Protein AF-A0AAW1L5G3-F1 (afdb_monomer)

Organism: Popillia japonica (NCBI:txid7064)

Foldseek 3Di:
DDDDDDDDPPPCDPPDPDPPDDDDDDLVPDDPVVVCVVCVVVVVPDDPVVVLVVVLVVCVVVVNNVVSVVSVCVVVDDPVVVVVVVVCVVCVVVPADAADDLVRLLVVCVVVVPDPVNLVVVQVVCVVVVHRRYDDVVSNVVVVVLLDFDDWDDDPVDIDDDPVSVVVSVVVVVCVVVVVVDPDDDDPDPDDDDDDD

Sequence (197 aa):
MLPELSVKSSTITPKVRQNKGRPKKSFEGSSQRTKRRIIKPMLTNTSPELLCSVTQNSLTKSGKRTAAQVVGLALTTSARIFKRMKQIHDNPSCCTAKPYSSEEATALSIDTDLGKEDYIYLQKGAKSRGVNIYPPYNVIAKIKKQCYPSKIKITETEVQIPVQDILNHTIERLAYVLCNKMYFSYITTTQVTYLSK

Mean predicted aligned error: 14.08 Å

Secondary structure (DSSP, 8-state):
-------------------SSSPPPPSTTS-HHHHHHHHHHHHHHS-HHHHHHHHHHHHHHTT-HHHHHHHHHHHHS-HHHHHHHHHHHH-GGGSSPPPPPHHHHHHHHHHTT--HHHHHHHHHHHHHTT---SPPHHHHHHHHHHTS-S--EE-SS-EE--HHHHHHHHHHHHHHHHHHHS-------S-------

pLDDT: mean 83.39, std 17.18, range [33.09, 97.06]

Structure (mmCIF, N/CA/C/O backbone):
data_AF-A0AAW1L5G3-F1
#
_entry.id   AF-A0AAW1L5G3-F1
#
loop_
_atom_site.group_PDB
_atom_site.id
_atom_site.type_symbol
_atom_site.label_atom_id
_atom_site.label_alt_id
_atom_site.label_comp_id
_atom_site.label_asym_id
_atom_site.label_entity_id
_atom_site.label_seq_id
_atom_site.pdbx_PDB_ins_code
_atom_site.Cartn_x
_atom_site.Cartn_y
_atom_site.Cartn_z
_atom_site.occupancy
_atom_site.B_iso_or_equiv
_atom_site.auth_seq_id
_atom_site.auth_comp_id
_atom_site.auth_asym_id
_atom_site.auth_atom_id
_atom_site.pdbx_PDB_model_num
ATOM 1 N N . MET A 1 1 ? 1.189 -20.776 -93.135 1.00 47.81 1 MET A N 1
ATOM 2 C CA . MET A 1 1 ? 1.699 -21.904 -92.328 1.00 47.81 1 MET A CA 1
ATOM 3 C C . MET A 1 1 ? 3.208 -21.766 -92.212 1.00 47.81 1 MET A C 1
ATOM 5 O O . MET A 1 1 ? 3.909 -22.057 -93.168 1.00 47.81 1 MET A O 1
ATOM 9 N N . LEU A 1 2 ? 3.681 -21.260 -91.074 1.00 38.66 2 LEU A N 1
ATOM 10 C CA . LEU A 1 2 ? 5.079 -21.290 -90.633 1.00 38.66 2 LEU A CA 1
ATOM 11 C C . LEU A 1 2 ? 5.053 -21.623 -89.126 1.00 38.66 2 LEU A C 1
ATOM 13 O O . LEU A 1 2 ? 4.121 -21.169 -88.459 1.00 38.66 2 LEU A O 1
ATOM 17 N N . PRO A 1 3 ? 5.970 -22.453 -88.600 1.00 42.88 3 PRO A N 1
ATOM 18 C CA . PRO A 1 3 ? 5.790 -23.104 -87.305 1.00 42.88 3 PRO A CA 1
ATOM 19 C C . PRO A 1 3 ? 6.262 -22.247 -86.123 1.00 42.88 3 PRO A C 1
ATOM 21 O O . PRO A 1 3 ? 7.263 -21.536 -86.208 1.00 42.88 3 PRO A O 1
ATOM 24 N N . GLU A 1 4 ? 5.542 -22.360 -85.004 1.00 36.19 4 GLU A N 1
ATOM 25 C CA . GLU A 1 4 ? 5.866 -21.745 -83.715 1.00 36.19 4 GLU A CA 1
ATOM 26 C C . GLU A 1 4 ? 7.169 -22.314 -83.126 1.00 36.19 4 GLU A C 1
ATOM 28 O O . GLU A 1 4 ? 7.283 -23.505 -82.828 1.00 36.19 4 GLU A O 1
ATOM 33 N N . LEU A 1 5 ? 8.156 -21.442 -82.905 1.00 38.31 5 LEU A N 1
ATOM 34 C CA . LEU A 1 5 ? 9.341 -21.739 -82.104 1.00 38.31 5 LEU A CA 1
ATOM 35 C C . LEU A 1 5 ? 9.002 -21.566 -80.616 1.00 38.31 5 LEU A C 1
ATOM 37 O O . LEU A 1 5 ? 8.921 -20.454 -80.098 1.00 38.31 5 LEU A O 1
ATOM 41 N N . SER A 1 6 ? 8.827 -22.690 -79.921 1.00 38.53 6 SER A N 1
ATOM 42 C CA . SER A 1 6 ? 8.704 -22.758 -78.462 1.00 38.53 6 SER A CA 1
ATOM 43 C C . SER A 1 6 ? 10.028 -22.364 -77.791 1.00 38.53 6 SER A C 1
ATOM 45 O O . SER A 1 6 ? 10.961 -23.164 -77.685 1.00 38.53 6 SER A O 1
ATOM 47 N N . VAL A 1 7 ? 10.119 -21.120 -77.317 1.00 39.41 7 VAL A N 1
ATOM 48 C CA . VAL A 1 7 ? 11.222 -20.650 -76.469 1.00 39.41 7 VAL A CA 1
ATOM 49 C C . VAL A 1 7 ? 10.971 -21.124 -75.037 1.00 39.41 7 VAL A C 1
ATOM 51 O O . VAL A 1 7 ? 10.229 -20.511 -74.273 1.00 39.41 7 VAL A O 1
ATOM 54 N N . LYS A 1 8 ? 11.602 -22.237 -74.649 1.00 35.94 8 LYS A N 1
ATOM 55 C CA . LYS A 1 8 ? 11.689 -22.657 -73.244 1.00 35.94 8 LYS A CA 1
ATOM 56 C C . LYS A 1 8 ? 12.674 -21.737 -72.518 1.00 35.94 8 LYS A C 1
ATOM 58 O O . LYS A 1 8 ? 13.884 -21.913 -72.627 1.00 35.94 8 LYS A O 1
ATOM 63 N N . SER A 1 9 ? 12.169 -20.768 -71.757 1.00 34.75 9 SER A N 1
ATOM 64 C CA . SER A 1 9 ? 12.981 -19.976 -70.830 1.00 34.75 9 SER A CA 1
ATOM 65 C C . SER A 1 9 ? 13.427 -20.858 -69.660 1.00 34.75 9 SER A C 1
ATOM 67 O O . SER A 1 9 ? 12.699 -21.049 -68.685 1.00 34.75 9 SER A O 1
ATOM 69 N N . SER A 1 10 ? 14.626 -21.429 -69.752 1.00 33.09 10 SER A N 1
ATOM 70 C CA . SER A 1 10 ? 15.272 -22.100 -68.629 1.00 33.09 10 SER A CA 1
ATOM 71 C C . SER A 1 10 ? 15.637 -21.063 -67.565 1.00 33.09 10 SER A C 1
ATOM 73 O O . SER A 1 10 ? 16.607 -20.320 -67.714 1.00 33.09 10 SER A O 1
ATOM 75 N N . THR A 1 11 ? 14.870 -21.007 -66.480 1.00 33.16 11 THR A N 1
ATOM 76 C CA . THR A 1 11 ? 15.255 -20.294 -65.262 1.00 33.16 11 THR A CA 1
ATOM 77 C C . THR A 1 11 ? 16.491 -20.981 -64.681 1.00 33.16 11 THR A C 1
ATOM 79 O O . THR A 1 11 ? 16.403 -22.040 -64.061 1.00 33.16 11 THR A O 1
ATOM 82 N N . ILE A 1 12 ? 17.670 -20.401 -64.908 1.00 38.00 12 ILE A N 1
ATOM 83 C CA . ILE A 1 12 ? 18.917 -20.849 -64.287 1.00 38.00 12 ILE A CA 1
ATOM 84 C C . ILE A 1 12 ? 18.865 -20.421 -62.818 1.00 38.00 12 ILE A C 1
ATOM 86 O O . ILE A 1 12 ? 19.330 -19.349 -62.440 1.00 38.00 12 ILE A O 1
ATOM 90 N N . THR A 1 13 ? 18.278 -21.255 -61.963 1.00 42.78 13 THR A N 1
ATOM 91 C CA . THR A 1 13 ? 18.522 -21.165 -60.521 1.00 42.78 13 THR A CA 1
ATOM 92 C C . THR A 1 13 ? 19.990 -21.527 -60.278 1.00 42.78 13 THR A C 1
ATOM 94 O O . THR A 1 13 ? 20.410 -22.610 -60.709 1.00 42.78 13 THR A O 1
ATOM 97 N N . PRO A 1 14 ? 20.798 -20.687 -59.608 1.00 40.12 14 PRO A N 1
ATOM 98 C CA . PRO A 1 14 ? 22.180 -21.038 -59.334 1.00 40.12 14 PRO A CA 1
ATOM 99 C C . PRO A 1 14 ? 22.190 -22.257 -58.407 1.00 40.12 14 PRO A C 1
ATOM 101 O O . PRO A 1 14 ? 21.714 -22.200 -57.273 1.00 40.12 14 PRO A O 1
ATOM 104 N N . LYS A 1 15 ? 22.714 -23.385 -58.906 1.00 42.31 15 LYS A N 1
ATOM 105 C CA . LYS A 1 15 ? 22.949 -24.603 -58.121 1.00 42.31 15 LYS A CA 1
ATOM 106 C C . LYS A 1 15 ? 23.792 -24.241 -56.897 1.00 42.31 15 LYS A C 1
ATOM 108 O O . LYS A 1 15 ? 24.989 -23.978 -57.016 1.00 42.31 15 LYS A O 1
ATOM 113 N N . VAL A 1 16 ? 23.170 -24.247 -55.719 1.00 53.84 16 VAL A N 1
ATOM 114 C CA . VAL A 1 16 ? 23.859 -24.109 -54.433 1.00 53.84 16 VAL A CA 1
ATOM 115 C C . VAL A 1 16 ? 24.835 -25.277 -54.319 1.00 53.84 16 VAL A C 1
ATOM 117 O O . VAL A 1 16 ? 24.430 -26.426 -54.148 1.00 53.84 16 VAL A O 1
ATOM 120 N N . ARG A 1 17 ? 26.134 -24.996 -54.462 1.00 55.75 17 ARG A N 1
ATOM 121 C CA . ARG A 1 17 ? 27.192 -25.984 -54.230 1.00 55.75 17 ARG A CA 1
ATOM 122 C C . ARG A 1 17 ? 27.040 -26.483 -52.794 1.00 55.75 17 ARG A C 1
ATOM 124 O O . ARG A 1 17 ? 27.210 -25.711 -51.851 1.00 55.75 17 ARG A O 1
ATOM 131 N N . GLN A 1 18 ? 26.686 -27.755 -52.618 1.00 64.38 18 GLN A N 1
ATOM 132 C CA . GLN A 1 18 ? 26.655 -28.351 -51.289 1.00 64.38 18 GLN A CA 1
ATOM 133 C C . GLN A 1 18 ? 28.090 -28.405 -50.762 1.00 64.38 18 GLN A C 1
ATOM 135 O O . GLN A 1 18 ? 28.934 -29.143 -51.268 1.00 64.38 18 GLN A O 1
ATOM 140 N N . ASN A 1 19 ? 28.384 -27.554 -49.780 1.00 61.41 19 ASN A N 1
ATOM 141 C CA . ASN A 1 19 ? 29.679 -27.537 -49.114 1.00 61.41 19 ASN A CA 1
ATOM 142 C C . ASN A 1 19 ? 29.903 -28.903 -48.456 1.00 61.41 19 ASN A C 1
ATOM 144 O O . ASN A 1 19 ? 29.138 -29.291 -47.574 1.00 61.41 19 ASN A O 1
ATOM 148 N N . LYS A 1 20 ? 30.950 -29.622 -48.871 1.00 69.50 20 LYS A N 1
ATOM 149 C CA . LYS A 1 20 ? 31.361 -30.881 -48.239 1.00 69.50 20 LYS A CA 1
ATOM 150 C C . LYS A 1 20 ? 31.765 -30.587 -46.785 1.00 69.50 20 LYS A C 1
ATOM 152 O O . LYS A 1 20 ? 32.696 -29.820 -46.554 1.00 69.50 20 LYS A O 1
ATOM 157 N N . GLY A 1 21 ? 31.036 -31.137 -45.809 1.00 74.50 21 GLY A N 1
ATOM 158 C CA . GLY A 1 21 ? 31.303 -30.948 -44.377 1.00 74.50 21 GLY A CA 1
ATOM 159 C C . GLY A 1 21 ? 30.074 -31.128 -43.477 1.00 74.50 21 GLY A C 1
ATOM 160 O O . GLY A 1 21 ? 28.977 -31.427 -43.943 1.00 74.50 21 GLY A O 1
ATOM 161 N N . ARG A 1 22 ? 30.260 -30.936 -42.162 1.00 80.56 22 ARG A N 1
ATOM 162 C CA . ARG A 1 22 ? 29.187 -31.036 -41.154 1.00 80.56 22 ARG A CA 1
ATOM 163 C C . ARG A 1 22 ? 28.035 -30.066 -41.483 1.00 80.56 22 ARG A C 1
ATOM 165 O O . ARG A 1 22 ? 28.315 -28.884 -41.711 1.00 80.56 22 ARG A O 1
ATOM 172 N N . PRO A 1 23 ? 26.761 -30.504 -41.432 1.00 82.12 23 PRO A N 1
ATOM 173 C CA . PRO A 1 23 ? 25.620 -29.639 -41.719 1.00 82.12 23 PRO A CA 1
ATOM 174 C C . PRO A 1 23 ? 25.607 -28.419 -40.792 1.00 82.12 23 PRO A C 1
ATOM 176 O O . PRO A 1 23 ? 25.794 -28.529 -39.574 1.00 82.12 23 PRO A O 1
ATOM 179 N N . LYS A 1 24 ? 25.405 -27.234 -41.378 1.00 79.69 24 LYS A N 1
ATOM 180 C CA . LYS A 1 24 ? 25.333 -25.972 -40.634 1.00 79.69 24 LYS A CA 1
ATOM 181 C C . LYS A 1 24 ? 23.948 -25.843 -40.005 1.00 79.69 24 LYS A C 1
ATOM 183 O O . LYS A 1 24 ? 22.941 -25.902 -40.700 1.00 79.69 24 LYS A O 1
ATOM 188 N N . LYS A 1 25 ? 23.906 -25.646 -38.688 1.00 86.81 25 LYS A N 1
ATOM 189 C CA . LYS A 1 25 ? 22.673 -25.300 -37.971 1.00 86.81 25 LYS A CA 1
ATOM 190 C C . LYS A 1 25 ? 22.284 -23.847 -38.265 1.00 86.81 25 LYS A C 1
ATOM 192 O O . LYS A 1 25 ? 23.158 -23.023 -38.545 1.00 86.81 25 LYS A O 1
ATOM 197 N N . SER A 1 26 ? 20.992 -23.530 -38.167 1.00 90.38 26 SER A N 1
ATOM 198 C CA . SER A 1 26 ? 20.516 -22.142 -38.189 1.00 90.38 26 SER A CA 1
ATOM 199 C C . SER A 1 26 ? 21.115 -21.348 -37.022 1.00 90.38 26 SER A C 1
ATOM 201 O O . SER A 1 26 ? 21.581 -21.927 -36.032 1.00 90.38 26 SER A O 1
ATOM 203 N N . PHE A 1 27 ? 21.122 -20.015 -37.131 1.00 90.50 27 PHE A N 1
ATOM 204 C CA . PHE A 1 27 ? 21.623 -19.161 -36.054 1.00 90.50 27 PHE A CA 1
ATOM 205 C C . PHE A 1 27 ? 20.876 -19.448 -34.748 1.00 90.50 27 PHE A C 1
ATOM 207 O O . PHE A 1 27 ? 21.526 -19.701 -33.738 1.00 90.50 27 PHE A O 1
ATOM 214 N N . GLU A 1 28 ? 19.542 -19.529 -34.791 1.00 91.00 28 GLU A N 1
ATOM 215 C CA . GLU A 1 28 ? 18.706 -19.785 -33.614 1.00 91.00 28 GLU A CA 1
ATOM 216 C C . GLU A 1 28 ? 18.999 -21.144 -32.960 1.00 91.00 28 GLU A C 1
ATOM 218 O O . GLU A 1 28 ? 19.201 -21.212 -31.749 1.00 91.00 28 GLU A O 1
ATOM 223 N N . GLY A 1 29 ? 19.146 -22.204 -33.765 1.00 88.56 29 GLY A N 1
ATOM 224 C CA . GLY A 1 29 ? 19.410 -23.571 -33.296 1.00 88.56 29 GLY A CA 1
ATOM 225 C C . GLY A 1 29 ? 20.873 -23.883 -32.943 1.00 88.56 29 GLY A C 1
ATOM 226 O O . GLY A 1 29 ? 21.217 -25.041 -32.688 1.00 88.56 29 GLY A O 1
ATOM 227 N N . SER A 1 30 ? 21.765 -22.890 -32.973 1.00 92.75 30 SER A N 1
ATOM 228 C CA . SER A 1 30 ? 23.187 -23.047 -32.636 1.00 92.75 30 SER A CA 1
ATOM 229 C C . SER A 1 30 ? 23.471 -22.802 -31.147 1.00 92.75 30 SER A C 1
ATOM 231 O O . SER A 1 30 ? 22.779 -22.032 -30.487 1.00 92.75 30 SER A O 1
ATOM 233 N N . SER A 1 31 ? 24.542 -23.409 -30.614 1.00 93.00 31 SER A N 1
ATOM 234 C CA . SER A 1 31 ? 24.980 -23.164 -29.229 1.00 93.00 31 SER A CA 1
ATOM 235 C C . SER A 1 31 ? 25.515 -21.737 -29.043 1.00 93.00 31 SER A C 1
ATOM 237 O O . SER A 1 31 ? 26.000 -21.114 -29.993 1.00 93.00 31 SER A O 1
ATOM 239 N N . GLN A 1 32 ? 25.505 -21.222 -27.807 1.00 94.19 32 GLN A N 1
ATOM 240 C CA . GLN A 1 32 ? 25.918 -19.842 -27.515 1.00 94.19 32 GLN A CA 1
ATOM 241 C C . GLN A 1 32 ? 27.373 -19.546 -27.915 1.00 94.19 32 GLN A C 1
ATOM 243 O O . GLN A 1 32 ? 27.674 -18.461 -28.415 1.00 94.19 32 GLN A O 1
ATOM 248 N N . ARG A 1 33 ? 28.280 -20.525 -27.772 1.00 94.38 33 ARG A N 1
ATOM 249 C CA . ARG A 1 33 ? 29.674 -20.415 -28.242 1.00 94.38 33 ARG A CA 1
ATOM 250 C C . ARG A 1 33 ? 29.733 -20.200 -29.756 1.00 94.38 33 ARG A C 1
ATOM 252 O O . ARG A 1 33 ? 30.487 -19.351 -30.229 1.00 94.38 33 ARG A O 1
ATOM 259 N N . THR A 1 34 ? 28.924 -20.937 -30.515 1.00 93.75 34 THR A N 1
ATOM 260 C CA . THR A 1 34 ? 28.844 -20.798 -31.973 1.00 93.75 34 THR A CA 1
ATOM 261 C C . THR A 1 34 ? 28.181 -19.479 -32.376 1.00 93.75 34 THR A C 1
ATOM 263 O O . THR A 1 34 ? 28.731 -18.804 -33.243 1.00 93.75 34 THR A O 1
ATOM 266 N N . LYS A 1 35 ? 27.089 -19.057 -31.713 1.00 94.56 35 LYS A N 1
ATOM 267 C CA . LYS A 1 35 ? 26.443 -17.743 -31.927 1.00 94.56 35 LYS A CA 1
ATOM 268 C C . LYS A 1 35 ? 27.446 -16.592 -31.740 1.00 94.56 35 LYS A C 1
ATOM 270 O O . LYS A 1 35 ? 27.601 -15.763 -32.634 1.00 94.56 35 LYS A O 1
ATOM 275 N N . ARG A 1 36 ? 28.222 -16.600 -30.645 1.00 93.44 36 ARG A N 1
ATOM 276 C CA . ARG A 1 36 ? 29.296 -15.614 -30.391 1.00 93.44 36 ARG A CA 1
ATOM 277 C C . ARG A 1 36 ? 30.374 -15.624 -31.479 1.00 93.44 36 ARG A C 1
ATOM 279 O O . ARG A 1 36 ? 30.794 -14.560 -31.918 1.00 93.44 36 ARG A O 1
ATOM 286 N N . ARG A 1 37 ? 30.797 -16.806 -31.951 1.00 93.06 37 ARG A N 1
ATOM 287 C CA . ARG A 1 37 ? 31.781 -16.930 -33.046 1.00 93.06 37 ARG A CA 1
ATOM 288 C C . ARG A 1 37 ? 31.267 -16.341 -34.363 1.00 93.06 37 ARG A C 1
ATOM 290 O O . ARG A 1 37 ? 32.048 -15.727 -35.075 1.00 93.06 37 ARG A O 1
ATOM 297 N N . ILE A 1 38 ? 29.982 -16.527 -34.672 1.00 91.88 38 ILE A N 1
ATOM 298 C CA . ILE A 1 38 ? 29.343 -15.981 -35.879 1.00 91.88 38 ILE A CA 1
ATOM 299 C C . ILE A 1 38 ? 29.244 -14.449 -35.808 1.00 91.88 38 ILE A C 1
ATOM 301 O O . ILE A 1 38 ? 29.495 -13.786 -36.806 1.00 91.88 38 ILE A O 1
ATOM 305 N N . ILE A 1 39 ? 28.910 -13.889 -34.638 1.00 93.38 39 ILE A N 1
ATOM 306 C CA . ILE A 1 39 ? 28.731 -12.437 -34.452 1.00 93.38 39 ILE A CA 1
ATOM 307 C C . ILE A 1 39 ? 30.069 -11.686 -34.342 1.00 93.38 39 ILE A C 1
ATOM 309 O O . ILE A 1 39 ? 30.149 -10.531 -34.750 1.00 93.38 39 ILE A O 1
ATOM 313 N N . LYS A 1 40 ? 31.131 -12.325 -33.826 1.00 93.69 40 LYS A N 1
ATOM 314 C CA . LYS A 1 40 ? 32.457 -11.712 -33.619 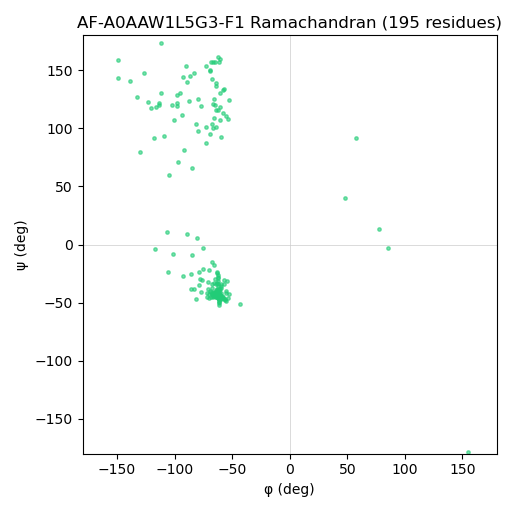1.00 93.69 40 LYS A CA 1
ATOM 315 C C . LYS A 1 40 ? 32.958 -10.843 -34.790 1.00 93.69 40 LYS A C 1
ATOM 317 O O . LYS A 1 40 ? 33.308 -9.703 -34.507 1.00 93.69 40 LYS A O 1
ATOM 322 N N . PRO A 1 41 ? 32.975 -11.305 -36.058 1.00 93.25 41 PRO A N 1
ATOM 323 C CA . PRO A 1 41 ? 33.439 -10.473 -37.173 1.00 93.25 41 PRO A CA 1
ATOM 324 C C . PRO A 1 41 ? 32.589 -9.215 -37.388 1.00 93.25 41 PRO A C 1
ATOM 326 O O . PRO A 1 41 ? 33.112 -8.187 -37.796 1.00 93.25 41 PRO A O 1
ATOM 329 N N . MET A 1 42 ? 31.287 -9.268 -37.094 1.00 90.19 42 MET A N 1
ATOM 330 C CA . MET A 1 42 ? 30.418 -8.095 -37.207 1.00 90.19 42 MET A CA 1
ATOM 331 C C . MET A 1 42 ? 30.792 -7.065 -36.139 1.00 90.19 42 MET A C 1
ATOM 333 O O . MET A 1 42 ? 30.989 -5.902 -36.463 1.00 90.19 42 MET A O 1
ATOM 337 N N . LEU A 1 43 ? 30.994 -7.497 -34.890 1.00 89.31 43 LEU A N 1
ATOM 338 C CA . LEU A 1 43 ? 31.370 -6.601 -33.789 1.00 89.31 43 LEU A CA 1
ATOM 339 C C . LEU A 1 43 ? 32.753 -5.963 -33.956 1.00 89.31 43 LEU A C 1
ATOM 341 O O . LEU A 1 43 ? 32.949 -4.847 -33.498 1.00 89.31 43 LEU A O 1
ATOM 345 N N . THR A 1 44 ? 33.715 -6.656 -34.573 1.00 91.31 44 THR A N 1
ATOM 346 C CA . THR A 1 44 ? 35.062 -6.099 -34.785 1.00 91.31 44 THR A CA 1
ATOM 347 C C . THR A 1 44 ? 35.109 -5.090 -35.923 1.00 91.31 44 THR A C 1
ATOM 349 O O . THR A 1 44 ? 35.925 -4.178 -35.886 1.00 91.31 44 THR A O 1
ATOM 352 N N . ASN A 1 45 ? 34.255 -5.260 -36.935 1.00 90.38 45 ASN A N 1
ATOM 353 C CA . ASN A 1 45 ? 34.347 -4.508 -38.186 1.00 90.38 45 ASN A CA 1
ATOM 354 C C . ASN A 1 45 ? 33.348 -3.347 -38.274 1.00 90.38 45 ASN A C 1
ATOM 356 O O . ASN A 1 45 ? 33.408 -2.573 -39.224 1.00 90.38 45 ASN A O 1
ATOM 360 N N . THR A 1 46 ? 32.405 -3.233 -37.335 1.00 94.19 46 THR A N 1
ATOM 361 C CA . THR A 1 46 ? 31.375 -2.185 -37.362 1.00 94.19 46 THR A CA 1
ATOM 362 C C . THR A 1 46 ? 31.313 -1.392 -36.065 1.00 94.19 46 THR A C 1
ATOM 364 O O . THR A 1 46 ? 31.547 -1.917 -34.980 1.00 94.19 46 THR A O 1
ATOM 367 N N . SER A 1 47 ? 30.974 -0.106 -36.201 1.00 91.75 47 SER A N 1
ATOM 368 C CA . SER A 1 47 ? 30.750 0.801 -35.073 1.00 91.75 47 SER A CA 1
ATOM 3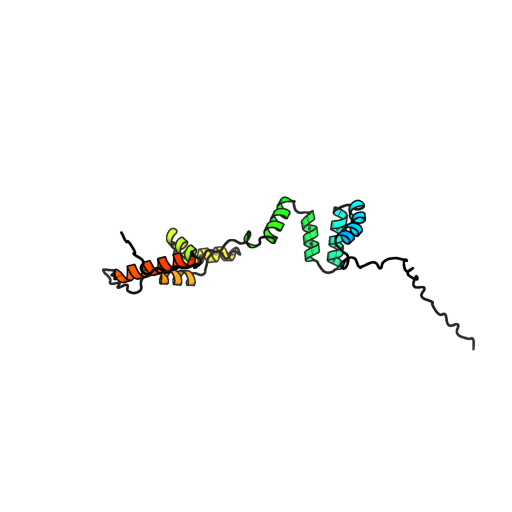69 C C . SER A 1 47 ? 29.494 0.402 -34.279 1.00 91.75 47 SER A C 1
ATOM 371 O O . SER A 1 47 ? 28.484 0.017 -34.885 1.00 91.75 47 SER A O 1
ATOM 373 N N . PRO A 1 48 ? 29.506 0.530 -32.937 1.00 87.50 48 PRO A N 1
ATOM 374 C CA . PRO A 1 48 ? 28.343 0.242 -32.099 1.00 87.50 48 PRO A CA 1
AT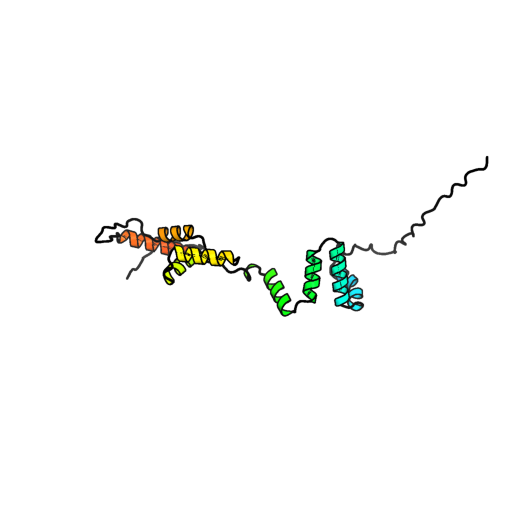OM 375 C C . PRO A 1 48 ? 27.120 1.106 -32.448 1.00 87.50 48 PRO A C 1
ATOM 377 O O . PRO A 1 48 ? 25.996 0.609 -32.399 1.00 87.50 48 PRO A O 1
ATOM 380 N N . GLU A 1 49 ? 27.312 2.360 -32.860 1.00 87.50 49 GLU A N 1
ATOM 381 C CA . GLU A 1 49 ? 26.217 3.274 -33.231 1.00 87.50 49 GLU A CA 1
ATOM 382 C C . GLU A 1 49 ? 25.486 2.810 -34.498 1.00 87.50 49 GLU A C 1
ATOM 384 O O . GLU A 1 49 ? 24.250 2.784 -34.561 1.00 87.50 49 GLU A O 1
ATOM 389 N N . LEU A 1 50 ? 26.257 2.360 -35.495 1.00 90.12 50 LEU A N 1
ATOM 390 C CA . LEU A 1 50 ? 25.727 1.788 -36.729 1.00 90.12 50 LEU A CA 1
ATOM 391 C C . LEU A 1 50 ? 24.936 0.511 -36.430 1.00 90.12 50 LEU A C 1
ATOM 393 O O . LEU A 1 50 ? 23.832 0.333 -36.943 1.00 90.12 50 LEU A O 1
ATOM 397 N N . LEU A 1 51 ? 25.462 -0.359 -35.562 1.00 91.31 51 LEU A N 1
ATOM 398 C CA . LEU A 1 51 ? 24.771 -1.581 -35.148 1.00 91.31 51 LEU A CA 1
ATOM 399 C C . LEU A 1 51 ? 23.439 -1.285 -34.450 1.00 91.31 51 LEU A C 1
ATOM 401 O O . LEU A 1 51 ? 22.446 -1.969 -34.719 1.00 91.31 51 LEU A O 1
ATOM 405 N N . CYS A 1 52 ? 23.383 -0.259 -33.602 1.00 89.25 52 CYS A N 1
ATOM 406 C CA . CYS A 1 52 ? 22.148 0.145 -32.931 1.00 89.25 52 CYS A CA 1
ATOM 407 C C . CYS A 1 52 ? 21.111 0.726 -33.915 1.00 89.25 52 CYS A C 1
ATOM 409 O O . CYS A 1 52 ? 19.927 0.399 -33.839 1.00 89.25 52 CYS A O 1
ATOM 411 N N . SER A 1 53 ? 21.556 1.486 -34.917 1.00 90.94 53 SER A N 1
ATOM 412 C CA . SER A 1 53 ? 20.686 2.009 -35.984 1.00 90.94 53 SER A CA 1
ATOM 413 C C . SER A 1 53 ? 20.142 0.895 -36.892 1.00 90.94 53 SER A C 1
ATOM 415 O O . SER A 1 53 ? 18.953 0.846 -37.220 1.00 90.94 53 SER A O 1
ATOM 417 N N . VAL A 1 54 ? 20.996 -0.064 -37.269 1.00 93.88 54 VAL A N 1
ATOM 418 C CA . VAL A 1 54 ? 20.602 -1.244 -38.058 1.00 93.88 54 VAL A CA 1
ATOM 419 C C . VAL A 1 54 ? 19.587 -2.090 -37.293 1.00 93.88 54 VAL A C 1
ATOM 421 O O . VAL A 1 54 ? 18.582 -2.519 -37.863 1.00 93.88 54 VAL A O 1
ATOM 424 N N . THR A 1 55 ? 19.818 -2.321 -36.000 1.00 94.25 55 THR A N 1
ATOM 425 C CA . THR A 1 55 ? 18.890 -3.088 -35.159 1.00 94.25 55 THR A CA 1
ATOM 426 C C . THR A 1 55 ? 17.554 -2.376 -34.981 1.00 94.25 55 THR A C 1
ATOM 428 O O . THR A 1 55 ? 16.522 -3.027 -35.131 1.00 94.25 55 THR A O 1
ATOM 431 N N . GLN A 1 56 ? 17.537 -1.057 -34.770 1.00 94.81 56 GLN A N 1
ATOM 432 C CA . GLN A 1 56 ? 16.303 -0.266 -34.720 1.00 94.81 56 GLN A CA 1
ATOM 433 C C . GLN A 1 56 ? 15.473 -0.411 -36.010 1.00 94.81 56 GLN A C 1
ATOM 435 O O . GLN A 1 56 ? 14.269 -0.688 -35.960 1.00 94.81 56 GLN A O 1
ATOM 440 N N . ASN A 1 57 ? 16.119 -0.305 -37.174 1.00 95.06 57 ASN A N 1
ATOM 441 C CA . ASN A 1 57 ? 15.464 -0.464 -38.474 1.00 95.06 57 ASN A CA 1
ATOM 442 C C . ASN A 1 57 ? 14.967 -1.898 -38.704 1.00 95.06 57 ASN A C 1
ATOM 444 O O . ASN A 1 57 ? 13.858 -2.104 -39.199 1.00 95.06 57 ASN A O 1
ATOM 448 N N . SER A 1 58 ? 15.759 -2.897 -38.309 1.00 96.62 58 SER A N 1
ATOM 449 C CA . SER A 1 58 ? 15.389 -4.313 -38.392 1.00 96.62 58 SER A CA 1
ATOM 450 C C . SER A 1 58 ? 14.162 -4.636 -37.527 1.00 96.62 58 SER A C 1
ATOM 452 O O . SER A 1 58 ? 13.198 -5.237 -38.005 1.00 96.62 58 SER A O 1
ATOM 454 N N . LEU A 1 59 ? 14.137 -4.157 -36.278 1.00 96.12 59 LEU A N 1
ATOM 455 C CA . LEU A 1 59 ? 13.007 -4.331 -35.363 1.00 96.12 59 LEU A CA 1
ATOM 456 C C . LEU A 1 59 ? 11.738 -3.654 -35.890 1.00 96.12 59 LEU A C 1
ATOM 458 O O . LEU A 1 59 ? 10.666 -4.261 -35.852 1.00 96.12 59 LEU A O 1
ATOM 462 N N . THR A 1 60 ? 11.866 -2.454 -36.457 1.00 95.31 60 THR A N 1
ATOM 463 C CA . THR A 1 60 ? 10.750 -1.736 -37.092 1.00 95.31 60 THR A CA 1
ATOM 464 C C . THR A 1 60 ? 10.177 -2.519 -38.275 1.00 95.31 60 THR A C 1
ATOM 466 O O . THR A 1 60 ? 8.964 -2.711 -38.340 1.00 95.31 60 THR A O 1
ATOM 469 N N . LYS A 1 61 ? 11.035 -3.052 -39.160 1.00 96.56 61 LYS A N 1
ATOM 470 C CA . LYS A 1 61 ? 10.616 -3.907 -40.287 1.00 96.56 61 LYS A CA 1
ATOM 471 C C . LYS A 1 61 ? 9.937 -5.198 -39.826 1.00 96.56 61 LYS A C 1
ATOM 473 O O . LYS A 1 61 ? 9.007 -5.658 -40.472 1.00 96.56 61 LYS A O 1
ATOM 478 N N . SER A 1 62 ? 10.363 -5.754 -38.691 1.00 94.75 62 SER A N 1
ATOM 479 C CA . SER A 1 62 ? 9.740 -6.941 -38.085 1.00 94.75 62 SER A CA 1
ATOM 480 C C . SER A 1 62 ? 8.402 -6.666 -37.374 1.00 94.75 62 SER A C 1
ATOM 482 O O . SER A 1 62 ? 7.801 -7.592 -36.838 1.00 94.75 62 SER A O 1
ATOM 484 N N . GLY A 1 63 ? 7.951 -5.405 -37.311 1.00 95.19 63 GLY A N 1
ATOM 485 C CA . GLY A 1 63 ? 6.724 -4.990 -36.617 1.00 95.19 63 GLY A CA 1
ATOM 486 C C . GLY A 1 63 ? 6.887 -4.707 -35.115 1.00 95.19 63 GLY A C 1
ATOM 487 O O . GLY A 1 63 ? 5.952 -4.237 -34.470 1.00 95.19 63 GLY A O 1
ATOM 488 N N . LYS A 1 64 ? 8.078 -4.911 -34.537 1.00 95.06 64 LYS A N 1
ATOM 489 C CA . LYS A 1 64 ? 8.370 -4.702 -33.106 1.00 95.06 64 LYS A CA 1
ATOM 490 C C . LYS A 1 64 ? 8.721 -3.241 -32.804 1.00 95.06 64 LYS A C 1
ATOM 492 O O . LYS A 1 64 ? 9.847 -2.920 -32.421 1.00 95.06 64 LYS A O 1
ATOM 497 N N . ARG A 1 65 ? 7.747 -2.343 -32.983 1.00 93.88 65 ARG A N 1
ATOM 498 C CA . ARG A 1 65 ? 7.938 -0.883 -32.866 1.00 93.88 65 ARG A CA 1
ATOM 499 C C . ARG A 1 65 ? 8.395 -0.433 -31.476 1.00 93.88 65 ARG A C 1
ATOM 501 O O . ARG A 1 65 ? 9.313 0.373 -31.377 1.00 93.88 65 ARG A O 1
ATOM 508 N N . THR A 1 66 ? 7.814 -0.988 -30.414 1.00 93.00 66 THR A N 1
ATOM 509 C CA . THR A 1 66 ? 8.184 -0.657 -29.025 1.00 93.00 66 THR A CA 1
ATOM 510 C C . THR A 1 66 ? 9.635 -1.030 -28.721 1.00 93.00 66 THR A C 1
ATOM 512 O O . THR A 1 66 ? 10.379 -0.227 -28.169 1.00 93.00 66 THR A O 1
ATOM 515 N N . ALA A 1 67 ? 10.084 -2.210 -29.161 1.00 92.56 67 ALA A N 1
ATOM 516 C CA . ALA A 1 67 ? 11.472 -2.640 -29.002 1.00 92.56 67 ALA A CA 1
ATOM 517 C C . ALA A 1 67 ? 12.451 -1.722 -29.756 1.00 92.56 67 ALA A C 1
ATOM 519 O O . ALA A 1 67 ? 13.499 -1.372 -29.220 1.00 92.56 67 ALA A O 1
ATOM 520 N N . ALA A 1 68 ? 12.099 -1.291 -30.972 1.00 95.38 68 ALA A N 1
ATOM 521 C CA . ALA A 1 68 ? 12.902 -0.335 -31.734 1.00 95.38 68 ALA A CA 1
ATOM 522 C C . ALA A 1 68 ? 13.030 1.020 -31.010 1.00 95.38 68 ALA A C 1
ATOM 524 O O . ALA A 1 68 ? 14.123 1.577 -30.938 1.00 95.38 68 ALA A O 1
ATOM 525 N N . GLN A 1 69 ? 11.936 1.523 -30.425 1.00 92.88 69 GLN A N 1
ATOM 526 C CA . GLN A 1 69 ? 11.945 2.752 -29.624 1.00 92.88 69 GLN A CA 1
ATOM 527 C C . GLN A 1 69 ? 12.834 2.623 -28.382 1.00 92.88 69 GLN A C 1
ATOM 529 O O . GLN A 1 69 ? 13.607 3.533 -28.102 1.00 92.88 69 GLN A O 1
ATOM 534 N N . VAL A 1 70 ? 12.786 1.490 -27.671 1.00 91.88 70 VAL A N 1
ATOM 535 C CA . VAL A 1 70 ? 13.643 1.239 -26.496 1.00 91.88 70 VAL A CA 1
ATOM 536 C C . VAL A 1 70 ? 15.127 1.244 -26.868 1.00 91.88 70 VAL A C 1
ATOM 538 O O . VAL A 1 70 ? 15.928 1.830 -26.144 1.00 91.88 70 VAL A O 1
ATOM 541 N N . VAL A 1 71 ? 15.502 0.646 -28.005 1.00 91.50 71 VAL A N 1
ATOM 542 C CA . VAL A 1 71 ? 16.890 0.688 -28.503 1.00 91.50 71 VAL A CA 1
ATOM 543 C C . VAL A 1 71 ? 17.318 2.125 -28.812 1.00 91.50 71 VAL A C 1
ATOM 545 O O . VAL A 1 71 ? 18.410 2.524 -28.422 1.00 91.50 71 VAL A O 1
ATOM 548 N N . GLY A 1 72 ? 16.451 2.926 -29.440 1.00 89.62 72 GLY A N 1
ATOM 549 C CA . GLY A 1 72 ? 16.729 4.346 -29.685 1.00 89.62 72 GLY A CA 1
ATOM 550 C C . GLY A 1 72 ? 16.887 5.153 -28.392 1.00 89.62 72 GLY A C 1
ATOM 551 O O . GLY A 1 72 ? 17.825 5.935 -28.258 1.00 89.62 72 GLY A O 1
ATOM 552 N N . LEU A 1 73 ? 16.024 4.912 -27.400 1.00 88.88 73 LEU A N 1
ATOM 553 C CA . LEU A 1 73 ? 16.124 5.532 -26.075 1.00 88.88 73 LEU A CA 1
ATOM 554 C C . LEU A 1 73 ? 17.420 5.142 -25.355 1.00 88.88 73 LEU A C 1
ATOM 556 O O . LEU A 1 73 ? 18.012 5.970 -24.668 1.00 88.88 73 LEU A O 1
ATOM 560 N N . ALA A 1 74 ? 17.896 3.908 -25.519 1.00 86.69 74 ALA A N 1
ATOM 561 C CA . ALA A 1 74 ? 19.143 3.453 -24.908 1.00 86.69 74 ALA A CA 1
ATOM 562 C C . ALA A 1 74 ? 20.381 4.229 -25.389 1.00 86.69 74 ALA A C 1
ATOM 564 O O . ALA A 1 74 ? 21.356 4.319 -24.649 1.00 86.69 74 ALA A O 1
ATOM 565 N N . LEU A 1 75 ? 20.339 4.795 -26.600 1.00 84.31 75 LEU A N 1
ATOM 566 C CA . LEU A 1 75 ? 21.430 5.594 -27.164 1.00 84.31 75 LEU A CA 1
ATOM 567 C C . LEU A 1 75 ? 21.404 7.048 -26.696 1.00 84.31 75 LEU A C 1
ATOM 569 O O . LEU A 1 75 ? 22.452 7.649 -26.485 1.00 84.31 75 LEU A O 1
ATOM 573 N N . THR A 1 76 ? 20.210 7.625 -26.564 1.00 86.69 76 THR A N 1
ATOM 574 C CA . THR A 1 76 ? 20.036 9.042 -26.218 1.00 86.69 76 THR A CA 1
ATOM 575 C C . THR A 1 76 ? 20.065 9.291 -24.714 1.00 86.69 76 THR A C 1
ATOM 577 O O . THR A 1 76 ? 20.381 10.394 -24.268 1.00 86.69 76 THR A O 1
ATOM 580 N N . THR A 1 77 ? 19.722 8.284 -23.910 1.00 87.56 77 THR A N 1
ATOM 581 C CA . THR A 1 77 ? 19.656 8.411 -22.451 1.00 87.56 77 THR A CA 1
ATOM 582 C C . THR A 1 77 ? 21.021 8.242 -21.789 1.00 87.56 77 THR A C 1
ATOM 584 O O . THR A 1 77 ? 21.876 7.475 -22.224 1.00 87.56 77 THR A O 1
ATOM 587 N N . SER A 1 78 ? 21.234 8.946 -20.674 1.00 88.69 78 SER A N 1
ATOM 588 C CA . SER A 1 78 ? 22.471 8.805 -19.902 1.00 88.69 78 SER A CA 1
ATOM 589 C C . SER A 1 78 ? 22.556 7.443 -19.204 1.00 88.69 78 SER A C 1
ATOM 591 O O . SER A 1 78 ? 21.555 6.898 -18.728 1.00 88.69 78 SER A O 1
ATOM 593 N N . ALA A 1 79 ? 23.779 6.930 -19.031 1.00 87.06 79 ALA A N 1
ATOM 594 C CA . ALA A 1 79 ? 24.033 5.646 -18.370 1.00 87.06 79 ALA A CA 1
ATOM 595 C C . ALA A 1 79 ? 23.421 5.554 -16.955 1.00 87.06 79 ALA A C 1
ATOM 597 O O . ALA A 1 79 ? 22.991 4.483 -16.522 1.00 87.06 79 ALA A O 1
ATOM 598 N N . ARG A 1 80 ? 23.324 6.683 -16.235 1.00 86.75 80 ARG A N 1
ATOM 599 C CA . ARG A 1 80 ? 22.682 6.754 -14.912 1.00 86.75 80 ARG A CA 1
ATOM 600 C C . ARG A 1 80 ? 21.175 6.506 -14.992 1.00 86.75 80 ARG A C 1
ATOM 602 O O . ARG A 1 80 ? 20.641 5.773 -14.161 1.00 86.75 80 ARG A O 1
ATOM 609 N N . ILE A 1 81 ? 20.500 7.115 -15.968 1.00 85.50 81 ILE A N 1
ATOM 610 C CA . ILE A 1 81 ? 19.059 6.938 -16.190 1.00 85.50 81 ILE A CA 1
ATOM 611 C C . ILE A 1 81 ? 18.789 5.503 -16.634 1.00 85.50 81 ILE A C 1
ATOM 613 O O . ILE A 1 81 ? 17.929 4.843 -16.057 1.00 85.50 81 ILE A O 1
ATOM 617 N N . PHE A 1 82 ? 19.587 4.984 -17.567 1.00 87.12 82 PHE A N 1
ATOM 618 C CA . PHE A 1 82 ? 19.435 3.620 -18.066 1.00 87.12 82 PHE A CA 1
ATOM 619 C C . PHE A 1 82 ? 19.644 2.565 -16.967 1.00 87.12 82 PHE A C 1
ATOM 621 O O . PHE A 1 82 ? 18.876 1.610 -16.852 1.00 87.12 82 PHE A O 1
ATOM 628 N N . LYS A 1 83 ? 20.626 2.775 -16.076 1.00 89.06 83 LYS A N 1
ATOM 629 C CA . LYS A 1 83 ? 20.835 1.927 -14.891 1.00 89.06 83 LYS A CA 1
ATOM 630 C C . LYS A 1 83 ? 19.624 1.942 -13.959 1.00 89.06 83 LYS A C 1
ATOM 632 O O . LYS A 1 83 ? 19.227 0.881 -13.487 1.00 89.06 83 LYS A O 1
ATOM 637 N N . ARG A 1 84 ? 19.029 3.116 -13.713 1.00 85.44 84 ARG A N 1
ATOM 638 C CA . ARG A 1 84 ? 17.795 3.227 -12.921 1.00 85.44 84 ARG A CA 1
ATOM 639 C C . ARG A 1 84 ? 16.661 2.472 -13.596 1.00 85.44 84 ARG A C 1
ATOM 641 O O . ARG A 1 84 ? 16.095 1.603 -12.959 1.00 85.44 84 ARG A O 1
ATOM 648 N N . MET A 1 85 ? 16.394 2.721 -14.878 1.00 86.62 85 MET A N 1
ATOM 649 C CA . MET A 1 85 ? 15.351 2.024 -15.645 1.00 86.62 85 MET A CA 1
ATOM 650 C C . MET A 1 85 ? 15.484 0.500 -15.566 1.00 86.62 85 MET A C 1
ATOM 652 O O . MET A 1 85 ? 14.494 -0.188 -15.335 1.00 86.62 85 MET A O 1
ATOM 656 N N . LYS A 1 86 ? 16.711 -0.026 -15.674 1.00 88.12 86 LYS A N 1
ATOM 657 C CA . LYS A 1 86 ? 16.979 -1.452 -15.471 1.00 88.12 86 LYS A CA 1
ATOM 658 C C . LYS A 1 86 ? 16.613 -1.911 -14.055 1.00 88.12 86 LYS A C 1
ATOM 660 O O . LYS A 1 86 ? 15.944 -2.922 -13.904 1.00 88.12 86 LYS A O 1
ATOM 665 N N . GLN A 1 87 ? 17.009 -1.162 -13.026 1.00 86.81 87 GLN A N 1
ATOM 666 C CA . GLN A 1 87 ? 16.657 -1.479 -11.637 1.00 86.81 87 GLN A CA 1
ATOM 667 C C . GLN A 1 87 ? 15.140 -1.473 -11.399 1.00 86.81 87 GLN A C 1
ATOM 669 O O . GLN A 1 87 ? 14.656 -2.337 -10.676 1.00 86.81 87 GLN A O 1
ATOM 674 N N . ILE A 1 88 ? 14.400 -0.546 -12.022 1.00 84.62 88 ILE A N 1
ATOM 675 C CA . ILE A 1 88 ? 12.927 -0.515 -11.981 1.00 84.62 88 ILE A CA 1
ATOM 676 C C . ILE A 1 88 ? 12.348 -1.778 -12.623 1.00 84.62 88 ILE A C 1
ATOM 678 O O . ILE A 1 88 ? 11.441 -2.389 -12.071 1.00 84.62 88 ILE A O 1
ATOM 682 N N . HIS A 1 89 ? 12.868 -2.167 -13.788 1.00 85.56 89 HIS A N 1
ATOM 683 C CA . HIS A 1 89 ? 12.414 -3.359 -14.499 1.00 85.56 89 HIS A CA 1
ATOM 684 C C . HIS A 1 89 ? 12.685 -4.645 -13.702 1.00 85.56 89 HIS A C 1
ATOM 686 O O . HIS A 1 89 ? 11.811 -5.500 -13.601 1.00 85.56 89 HIS A O 1
ATOM 692 N N . ASP A 1 90 ? 13.884 -4.773 -13.129 1.00 86.88 90 ASP A N 1
ATOM 693 C CA . ASP A 1 90 ? 14.291 -5.953 -12.361 1.00 86.88 90 ASP A CA 1
ATOM 694 C C . ASP A 1 90 ? 13.557 -6.031 -11.007 1.00 86.88 90 ASP A C 1
ATOM 696 O O . ASP A 1 90 ? 13.248 -7.122 -10.536 1.00 86.88 90 ASP A O 1
ATOM 700 N N . ASN A 1 91 ? 13.238 -4.880 -10.399 1.00 82.25 91 ASN A N 1
ATOM 701 C CA . ASN A 1 91 ? 12.508 -4.768 -9.135 1.00 82.25 91 ASN A CA 1
ATOM 702 C C . ASN A 1 91 ? 11.329 -3.782 -9.259 1.00 82.25 91 ASN A C 1
ATOM 704 O O . ASN A 1 91 ? 11.421 -2.647 -8.774 1.00 82.25 91 ASN A O 1
ATOM 708 N N . PRO A 1 92 ? 10.188 -4.195 -9.842 1.00 68.56 92 PRO A N 1
ATOM 709 C CA . PRO A 1 92 ? 9.046 -3.300 -10.059 1.00 68.56 92 PRO A CA 1
ATOM 710 C C . PRO A 1 92 ? 8.446 -2.766 -8.748 1.00 68.56 92 PRO A C 1
ATOM 712 O O . PRO A 1 92 ? 7.877 -1.676 -8.718 1.00 68.56 92 PRO A O 1
ATOM 715 N N . SER A 1 93 ? 8.638 -3.487 -7.639 1.00 63.66 93 SER A N 1
ATOM 716 C CA . SER A 1 93 ? 8.215 -3.097 -6.287 1.00 63.66 93 SER A CA 1
ATOM 717 C C . SER A 1 93 ? 8.960 -1.882 -5.715 1.00 63.66 93 SER A C 1
ATOM 719 O O . SER A 1 93 ? 8.501 -1.294 -4.738 1.00 63.66 93 SER A O 1
ATOM 721 N N . CYS A 1 94 ? 10.093 -1.481 -6.306 1.00 55.38 94 CYS A N 1
ATOM 722 C CA . CYS A 1 94 ? 10.888 -0.329 -5.868 1.00 55.38 94 CYS A CA 1
ATOM 723 C C . CYS A 1 94 ? 10.251 1.020 -6.251 1.00 55.38 94 CYS A C 1
ATOM 725 O O . CYS A 1 94 ? 10.602 2.051 -5.677 1.00 55.38 94 CYS A O 1
ATOM 727 N N . CYS A 1 95 ? 9.364 1.048 -7.249 1.00 56.81 95 CYS A N 1
ATOM 728 C CA . CYS A 1 95 ? 8.994 2.293 -7.936 1.00 56.81 95 CYS A CA 1
ATOM 729 C C . CYS A 1 95 ? 7.527 2.682 -7.793 1.00 56.81 95 CYS A C 1
ATOM 731 O O . CYS A 1 95 ? 7.132 3.760 -8.230 1.00 56.81 95 CYS A O 1
ATOM 733 N N . THR A 1 96 ? 6.728 1.836 -7.154 1.00 69.81 96 THR A N 1
ATOM 734 C CA . THR A 1 96 ? 5.359 2.164 -6.770 1.00 69.81 96 THR A CA 1
ATOM 735 C C . THR A 1 96 ? 5.349 2.653 -5.330 1.00 69.81 96 THR A C 1
ATOM 737 O O . THR A 1 96 ? 5.905 1.989 -4.452 1.00 69.81 96 THR A O 1
ATOM 740 N N . ALA A 1 97 ? 4.707 3.797 -5.074 1.00 77.69 97 ALA A N 1
ATOM 741 C CA . ALA A 1 97 ? 4.438 4.243 -3.711 1.00 77.69 97 ALA A CA 1
ATOM 742 C C . ALA A 1 97 ? 3.732 3.110 -2.953 1.00 77.69 97 ALA A C 1
ATOM 744 O O . ALA A 1 97 ? 2.715 2.595 -3.423 1.00 77.69 97 ALA A O 1
ATOM 745 N N . LYS A 1 98 ? 4.297 2.693 -1.816 1.00 85.94 98 LYS A N 1
ATOM 746 C CA . LYS A 1 98 ? 3.677 1.667 -0.978 1.00 85.94 98 LYS A CA 1
ATOM 747 C C . LYS A 1 98 ? 2.384 2.249 -0.400 1.00 85.94 98 LYS A C 1
ATOM 749 O O . LYS A 1 98 ? 2.457 3.295 0.247 1.00 85.94 98 LYS A O 1
ATOM 754 N N . PRO A 1 99 ? 1.218 1.640 -0.663 1.00 90.75 99 PRO A N 1
ATOM 755 C CA . PRO A 1 99 ? -0.025 2.106 -0.076 1.00 90.75 99 PRO A CA 1
ATOM 756 C C . PRO A 1 99 ? -0.028 1.829 1.427 1.00 90.75 99 PRO A C 1
ATOM 758 O O . PRO A 1 99 ? 0.565 0.849 1.877 1.00 90.75 99 PRO A O 1
ATOM 761 N N . TYR A 1 100 ? -0.728 2.671 2.181 1.00 93.88 100 TYR A N 1
ATOM 762 C CA . TYR A 1 100 ? -0.980 2.432 3.594 1.00 93.88 100 TYR A CA 1
ATOM 763 C C . TYR A 1 100 ? -1.834 1.179 3.766 1.00 93.88 100 TYR A C 1
ATOM 765 O O . TYR A 1 100 ? -2.858 1.004 3.092 1.00 93.88 100 TYR A O 1
ATOM 773 N N . SER A 1 101 ? -1.455 0.345 4.730 1.00 94.00 101 SER A N 1
ATOM 774 C CA . SER A 1 101 ? -2.375 -0.647 5.272 1.00 94.00 101 SER A CA 1
ATOM 775 C C . SER A 1 101 ? -3.576 0.054 5.906 1.00 94.00 101 SER A C 1
ATOM 777 O O . SER A 1 101 ? -3.525 1.217 6.308 1.00 94.00 101 SER A O 1
ATOM 779 N N . SER A 1 102 ? -4.686 -0.665 6.021 1.00 93.94 102 SER A N 1
ATOM 780 C CA . SER A 1 102 ? -5.889 -0.118 6.648 1.00 93.94 102 SER A CA 1
ATOM 781 C C . SER A 1 102 ? -5.655 0.223 8.125 1.00 93.94 102 SER A C 1
ATOM 783 O O . SER A 1 102 ? -6.178 1.225 8.600 1.00 93.94 102 SER A O 1
ATOM 785 N N . GLU A 1 103 ? -4.813 -0.548 8.819 1.00 92.69 103 GLU A N 1
ATOM 786 C CA . GLU A 1 103 ? -4.397 -0.270 10.199 1.00 92.69 103 GLU A CA 1
ATOM 787 C C . GLU A 1 103 ? -3.473 0.956 10.278 1.00 92.69 103 GLU A C 1
ATOM 789 O O . GLU A 1 103 ? -3.716 1.864 11.070 1.00 92.69 103 GLU A O 1
ATOM 794 N N . GLU A 1 104 ? -2.475 1.052 9.398 1.00 94.31 104 GLU A N 1
ATOM 795 C CA . GLU A 1 104 ? -1.575 2.215 9.337 1.00 94.31 104 GLU A CA 1
ATOM 796 C C . GLU A 1 104 ? -2.339 3.503 9.007 1.00 94.31 104 GLU A C 1
ATOM 798 O O . GLU A 1 104 ? -2.088 4.548 9.596 1.00 94.31 104 GLU A O 1
ATOM 803 N N . ALA A 1 105 ? -3.323 3.431 8.108 1.00 95.75 105 ALA A N 1
ATOM 804 C CA . ALA A 1 105 ? -4.181 4.563 7.789 1.00 95.75 105 ALA A CA 1
ATOM 805 C C . ALA A 1 105 ? -5.086 4.959 8.966 1.00 95.75 105 ALA A C 1
ATOM 807 O O . ALA A 1 105 ? -5.373 6.146 9.137 1.00 95.75 105 ALA A O 1
ATOM 808 N N . THR A 1 106 ? -5.541 3.994 9.779 1.00 94.75 106 THR A N 1
ATOM 809 C CA . THR A 1 106 ? -6.291 4.302 11.009 1.00 94.75 106 THR A CA 1
ATOM 810 C C . THR A 1 106 ? -5.414 4.990 12.044 1.00 94.75 106 THR A C 1
ATOM 812 O O . THR A 1 106 ? -5.871 5.975 12.614 1.00 94.75 106 THR A O 1
ATOM 815 N N . ALA A 1 107 ? -4.172 4.526 12.226 1.00 95.44 107 ALA A N 1
ATOM 816 C CA . ALA A 1 107 ? -3.192 5.147 13.113 1.00 95.44 107 ALA A CA 1
ATOM 817 C C . ALA A 1 107 ? -2.880 6.575 12.659 1.00 95.44 107 ALA A C 1
ATOM 819 O O . ALA A 1 107 ? -3.094 7.505 13.419 1.00 95.44 107 ALA A O 1
ATOM 820 N N . LEU A 1 108 ? -2.557 6.766 11.375 1.00 95.38 108 LEU A N 1
ATOM 821 C CA . LEU A 1 108 ? -2.326 8.092 10.801 1.00 95.38 108 LEU A CA 1
ATOM 822 C C . LEU A 1 108 ? -3.516 9.033 11.015 1.00 95.38 108 LEU A C 1
ATOM 824 O O . LEU A 1 108 ? -3.323 10.188 11.359 1.00 95.38 108 LEU A O 1
ATOM 828 N N . SER A 1 109 ? -4.749 8.541 10.852 1.00 95.56 109 SER A N 1
ATOM 829 C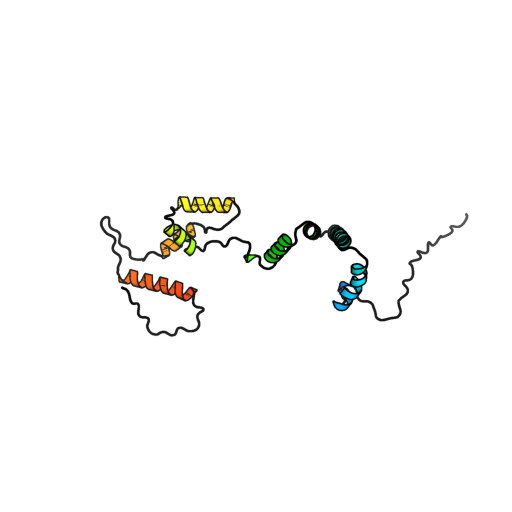 CA . SER A 1 109 ? -5.944 9.360 11.091 1.00 95.56 109 SER A CA 1
ATOM 830 C C . SER A 1 109 ? -6.100 9.777 12.557 1.00 95.56 109 SER A C 1
ATOM 832 O O . SER A 1 109 ? -6.720 10.801 12.812 1.00 95.56 109 SER A O 1
ATOM 834 N N . ILE A 1 110 ? -5.616 8.969 13.506 1.00 94.25 110 ILE A N 1
ATOM 835 C CA . ILE A 1 110 ? -5.666 9.267 14.945 1.00 94.25 110 ILE A CA 1
ATOM 836 C C . ILE A 1 110 ? -4.517 10.205 15.323 1.00 94.25 110 ILE A C 1
ATOM 838 O O . ILE A 1 110 ? -4.759 11.221 15.955 1.00 94.25 110 ILE A O 1
ATOM 842 N N . ASP A 1 111 ? -3.296 9.911 14.877 1.00 96.25 111 ASP A N 1
ATOM 843 C CA . ASP A 1 111 ? -2.090 10.682 15.205 1.00 96.25 111 ASP A CA 1
ATOM 844 C C . ASP A 1 111 ? -2.150 12.127 14.691 1.00 96.25 111 ASP A C 1
ATOM 846 O O . ASP A 1 111 ? -1.521 13.017 15.257 1.00 96.25 111 ASP A O 1
ATOM 850 N N . THR A 1 112 ? -2.884 12.364 13.599 1.00 94.88 112 THR A N 1
ATOM 851 C CA . THR A 1 112 ? -3.047 13.696 13.003 1.00 94.88 112 THR A CA 1
ATOM 852 C C . THR A 1 112 ? -4.431 14.304 13.235 1.00 94.88 112 THR A C 1
ATOM 854 O O . THR A 1 112 ? -4.768 15.261 12.540 1.00 94.88 112 THR A O 1
ATOM 857 N N . ASP A 1 113 ? -5.261 13.715 14.105 1.00 94.94 113 ASP A N 1
ATOM 858 C CA . ASP A 1 113 ? -6.645 14.144 14.372 1.00 94.94 113 ASP A CA 1
ATOM 859 C C . ASP A 1 113 ? -7.477 14.386 13.096 1.00 94.94 113 ASP A C 1
ATOM 861 O O . ASP A 1 113 ? -8.251 15.338 12.972 1.00 94.94 113 ASP A O 1
ATOM 865 N N . LEU A 1 114 ? -7.309 13.512 12.098 1.00 93.31 114 LEU A N 1
ATOM 866 C CA . LEU A 1 114 ? -7.920 13.694 10.788 1.00 93.31 114 LEU A CA 1
ATOM 867 C C . LEU A 1 114 ? -9.412 13.335 10.825 1.00 93.31 114 LEU A C 1
ATOM 869 O O . LEU A 1 114 ? -9.803 12.181 11.058 1.00 93.31 114 LEU A O 1
ATOM 873 N N . GLY A 1 115 ? -10.254 14.318 10.509 1.00 94.12 115 GLY A N 1
ATOM 874 C CA . GLY A 1 115 ? -11.679 14.112 10.296 1.00 94.12 115 GLY A CA 1
ATOM 875 C C . GLY A 1 115 ? -11.960 13.169 9.120 1.00 94.12 115 GLY A C 1
ATOM 876 O O . GLY A 1 115 ? -11.133 12.948 8.232 1.00 94.12 115 GLY A O 1
ATOM 877 N N . LYS A 1 116 ? -13.174 12.606 9.078 1.00 95.00 116 LYS A N 1
ATOM 878 C CA . LYS A 1 116 ? -13.614 11.743 7.965 1.00 95.00 116 LYS A CA 1
ATOM 879 C C . LYS A 1 116 ? -13.511 12.458 6.616 1.00 95.00 116 LYS A C 1
ATOM 881 O O . LYS A 1 116 ? -13.019 11.875 5.651 1.00 95.00 116 LYS A O 1
ATOM 886 N N . GLU A 1 117 ? -14.013 13.686 6.552 1.00 97.00 117 GLU A N 1
ATOM 887 C CA . GLU A 1 117 ? -14.075 14.445 5.303 1.00 97.00 117 GLU A CA 1
ATOM 888 C C . GLU A 1 117 ? -12.672 14.856 4.838 1.00 97.00 117 GLU A C 1
ATOM 890 O O . GLU A 1 117 ? -12.344 14.670 3.665 1.00 97.00 117 GLU A O 1
ATOM 895 N N . ASP A 1 118 ? -11.801 15.265 5.765 1.00 96.19 118 ASP A N 1
ATOM 896 C CA . ASP A 1 118 ? -10.398 15.594 5.482 1.00 96.19 118 ASP A CA 1
ATOM 897 C C . ASP A 1 118 ? -9.619 14.381 4.969 1.00 96.19 118 ASP A C 1
ATOM 899 O O . ASP A 1 118 ? -8.876 14.473 3.989 1.00 96.19 118 ASP A O 1
ATOM 903 N N . TYR A 1 119 ? -9.846 13.204 5.561 1.00 96.62 119 TYR A N 1
ATOM 904 C CA . TYR A 1 119 ? -9.266 11.955 5.078 1.00 96.62 119 TYR A CA 1
ATOM 905 C C . TYR A 1 119 ? -9.705 11.636 3.644 1.00 96.62 119 TYR A C 1
ATOM 907 O O . TYR A 1 119 ? -8.890 11.279 2.788 1.00 96.62 119 TYR A O 1
ATOM 915 N N . ILE A 1 120 ? -11.003 11.768 3.353 1.00 96.56 120 ILE A N 1
ATOM 916 C CA . ILE A 1 120 ? -11.545 11.527 2.011 1.00 96.56 120 ILE A CA 1
ATOM 917 C C . ILE A 1 120 ? -10.978 12.546 1.016 1.00 96.56 120 ILE A C 1
ATOM 919 O O . ILE A 1 120 ? -10.658 12.179 -0.118 1.00 96.56 120 ILE A O 1
ATOM 923 N N . TYR A 1 121 ? -10.821 13.804 1.426 1.00 97.06 121 TYR A N 1
ATOM 924 C CA . TYR A 1 121 ? -10.193 14.843 0.618 1.00 97.06 121 TYR A CA 1
ATOM 925 C C . TYR A 1 121 ? -8.731 14.502 0.297 1.00 97.06 121 TYR A C 1
ATOM 927 O O . TYR A 1 121 ? -8.349 14.498 -0.877 1.00 97.06 121 TYR A O 1
ATOM 935 N N . LEU A 1 122 ? -7.942 14.105 1.301 1.00 95.31 122 LEU A N 1
ATOM 936 C CA . LEU A 1 122 ? -6.556 13.659 1.140 1.00 95.31 122 LEU A CA 1
ATOM 937 C C . LEU A 1 122 ? -6.456 12.463 0.180 1.00 95.31 122 LEU A C 1
ATOM 939 O O . LEU A 1 122 ? -5.646 12.458 -0.752 1.00 95.31 122 LEU A O 1
ATOM 943 N N . GLN A 1 123 ? -7.340 11.476 0.345 1.00 95.88 123 GLN A N 1
ATOM 944 C CA . GLN A 1 123 ? -7.420 10.316 -0.537 1.00 95.88 123 GLN A CA 1
ATOM 945 C C . GLN A 1 123 ? -7.729 10.713 -1.988 1.00 95.88 123 GLN A C 1
ATOM 947 O O . GLN A 1 123 ? -7.078 10.220 -2.914 1.00 95.88 123 GLN A O 1
ATOM 952 N N . LYS A 1 124 ? -8.722 11.582 -2.208 1.00 96.25 124 LYS A N 1
ATOM 953 C CA . LYS A 1 124 ? -9.080 12.074 -3.547 1.00 96.25 124 LYS A CA 1
ATOM 954 C C . LYS A 1 124 ? -7.925 12.857 -4.172 1.00 96.25 124 LYS A C 1
ATOM 956 O O . LYS A 1 124 ? -7.630 12.651 -5.347 1.00 96.25 124 LYS A O 1
ATOM 961 N N . GLY A 1 125 ? -7.237 13.682 -3.384 1.00 96.31 125 GLY A N 1
ATOM 962 C CA . GLY A 1 125 ? -6.064 14.438 -3.816 1.00 96.31 125 GLY A CA 1
ATOM 963 C C . GLY A 1 125 ? -4.876 13.556 -4.215 1.00 96.31 125 GLY A C 1
ATOM 964 O O . GLY A 1 125 ? -4.137 13.904 -5.135 1.00 96.31 125 GLY A O 1
ATOM 965 N N . ALA A 1 126 ? -4.679 12.408 -3.567 1.00 94.12 126 ALA A N 1
ATOM 966 C CA . ALA A 1 126 ? -3.664 11.440 -3.987 1.00 94.12 126 ALA A CA 1
ATOM 967 C C . ALA A 1 126 ? -4.070 10.734 -5.293 1.00 94.12 126 ALA A C 1
ATOM 969 O O . ALA A 1 126 ? -3.282 10.656 -6.240 1.00 94.12 126 ALA A O 1
ATOM 970 N N . LYS A 1 127 ? -5.334 10.295 -5.381 1.00 93.19 127 LYS A N 1
ATOM 971 C CA . LYS A 1 127 ? -5.873 9.605 -6.562 1.00 93.19 127 LYS A CA 1
ATOM 972 C C . LYS A 1 127 ? -5.858 10.473 -7.817 1.00 93.19 127 LYS A C 1
ATOM 974 O O . LYS A 1 127 ? -5.523 9.964 -8.882 1.00 93.19 127 LYS A O 1
ATOM 979 N N . SER A 1 128 ? -6.160 11.769 -7.708 1.00 95.00 128 SER A N 1
ATOM 980 C CA . SER A 1 128 ? -6.109 12.696 -8.851 1.00 95.00 128 SER A CA 1
ATOM 981 C C . SER A 1 128 ? -4.700 12.864 -9.426 1.00 95.00 128 SER A C 1
ATOM 983 O O . SER A 1 128 ? -4.551 13.170 -10.604 1.00 95.00 128 SER A O 1
ATOM 985 N N . ARG A 1 129 ? -3.662 12.597 -8.625 1.00 92.88 129 ARG A N 1
ATOM 986 C CA . ARG A 1 129 ? -2.252 12.579 -9.046 1.00 92.88 129 ARG A CA 1
ATOM 987 C C . ARG A 1 129 ? -1.791 11.204 -9.546 1.00 92.88 129 ARG A C 1
ATOM 989 O O . ARG A 1 129 ? -0.600 10.998 -9.752 1.00 92.88 129 ARG A O 1
ATOM 996 N N . GLY A 1 130 ? -2.715 10.256 -9.718 1.00 88.81 130 GLY A N 1
ATOM 997 C CA . GLY A 1 130 ? -2.424 8.901 -10.185 1.00 88.81 130 GLY A CA 1
ATOM 998 C C . GLY A 1 130 ? -1.824 7.981 -9.121 1.00 88.81 130 GLY A C 1
ATOM 999 O O . GLY A 1 130 ? -1.326 6.913 -9.468 1.00 88.81 130 GLY A O 1
ATOM 1000 N N . VAL A 1 131 ? -1.866 8.361 -7.836 1.00 90.19 131 VAL A N 1
ATOM 1001 C CA . VAL A 1 131 ? -1.287 7.555 -6.753 1.00 90.19 131 VAL A CA 1
ATOM 1002 C C . VAL A 1 131 ? -2.370 7.085 -5.785 1.00 90.19 131 VAL A C 1
ATOM 1004 O O . VAL A 1 131 ? -3.037 7.875 -5.121 1.00 90.19 131 VAL A O 1
ATOM 1007 N N . ASN A 1 132 ? -2.536 5.770 -5.666 1.00 90.94 132 ASN A N 1
ATOM 1008 C CA . ASN A 1 132 ? -3.514 5.164 -4.764 1.00 90.94 132 ASN A CA 1
ATOM 1009 C C . ASN A 1 132 ? -2.857 4.749 -3.438 1.00 90.94 132 ASN A C 1
ATOM 1011 O O .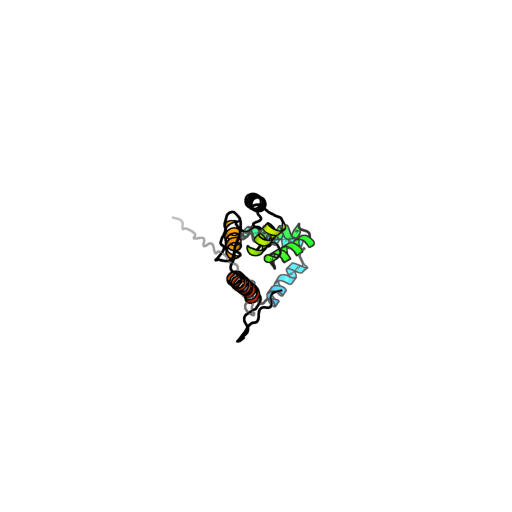 ASN A 1 132 ? -2.643 3.565 -3.200 1.00 90.94 132 ASN A O 1
ATOM 1015 N N . ILE A 1 133 ? -2.491 5.731 -2.607 1.00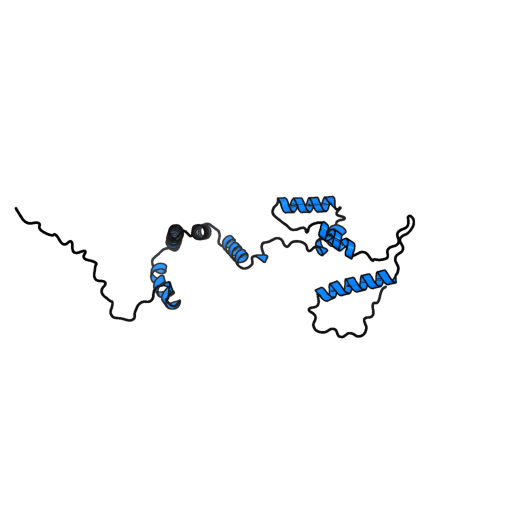 92.94 133 ILE A N 1
ATOM 1016 C CA . ILE A 1 133 ? -1.764 5.488 -1.344 1.00 92.94 133 ILE A CA 1
ATOM 1017 C C . ILE A 1 133 ? -2.724 5.166 -0.190 1.00 92.94 133 ILE A C 1
ATOM 1019 O O . ILE A 1 133 ? -2.429 4.324 0.650 1.00 92.94 133 ILE A O 1
ATOM 1023 N N . TYR A 1 134 ? -3.876 5.833 -0.137 1.00 95.12 134 TYR A N 1
ATOM 1024 C CA . TYR A 1 134 ? -4.788 5.775 1.007 1.00 95.12 134 TYR A CA 1
ATOM 1025 C C . TYR A 1 134 ? -5.927 4.767 0.782 1.00 95.12 134 TYR A C 1
ATOM 1027 O O . TYR A 1 134 ? -6.617 4.865 -0.244 1.00 95.12 134 TYR A O 1
ATOM 1035 N N . PRO A 1 135 ? -6.181 3.832 1.718 1.00 95.56 135 PRO A N 1
ATOM 1036 C CA . PRO A 1 135 ? -7.299 2.896 1.623 1.00 95.56 135 PRO A CA 1
ATOM 1037 C C . PRO A 1 135 ? -8.665 3.605 1.698 1.00 95.56 135 PRO A C 1
ATOM 1039 O O . PRO A 1 135 ? -8.780 4.732 2.176 1.00 95.56 135 PRO A O 1
ATOM 1042 N N . PRO A 1 136 ? -9.748 2.998 1.182 1.00 94.94 136 PRO A N 1
ATOM 1043 C CA . PRO A 1 136 ? -11.087 3.579 1.270 1.00 94.94 136 PRO A CA 1
ATOM 1044 C C . PRO A 1 136 ? -11.561 3.680 2.724 1.00 94.94 136 PRO A C 1
ATOM 1046 O O . PRO A 1 136 ? -11.416 2.738 3.506 1.00 94.94 136 PRO A O 1
ATOM 1049 N N . TYR A 1 137 ? -12.216 4.796 3.060 1.00 95.56 137 TYR A N 1
ATOM 1050 C CA . TYR A 1 137 ? -12.666 5.082 4.426 1.00 95.56 137 TYR A CA 1
ATOM 1051 C C . TYR A 1 137 ? -13.586 3.996 5.010 1.00 95.56 137 TYR A C 1
ATOM 1053 O O . TYR A 1 137 ? -13.552 3.729 6.206 1.00 95.56 137 TYR A O 1
ATOM 1061 N N . ASN A 1 138 ? -14.364 3.301 4.175 1.00 95.88 138 ASN A N 1
ATOM 1062 C CA . ASN A 1 138 ? -15.229 2.201 4.617 1.00 95.88 138 ASN A CA 1
ATOM 1063 C C . ASN A 1 138 ? -14.455 1.089 5.340 1.00 95.88 138 ASN A C 1
ATOM 1065 O O . ASN A 1 138 ? -14.986 0.472 6.260 1.00 95.88 138 ASN A O 1
ATOM 1069 N N . VAL A 1 139 ? -13.210 0.827 4.935 1.00 95.75 139 VAL A N 1
ATOM 1070 C CA . VAL A 1 139 ? -12.364 -0.190 5.573 1.00 95.75 139 VAL A CA 1
ATOM 1071 C C . VAL A 1 139 ? -11.812 0.335 6.899 1.00 95.75 139 VAL A C 1
ATOM 1073 O O . VAL A 1 139 ? -11.873 -0.368 7.901 1.00 95.75 139 VAL A O 1
ATOM 1076 N N . ILE A 1 140 ? -11.395 1.602 6.943 1.00 95.25 140 ILE A N 1
ATOM 1077 C CA . ILE A 1 140 ? -10.972 2.292 8.174 1.00 95.25 140 ILE A CA 1
ATOM 1078 C C . ILE A 1 140 ? -12.096 2.288 9.208 1.00 95.25 140 ILE A C 1
ATOM 1080 O O . ILE A 1 140 ? -11.870 1.955 10.365 1.00 95.25 140 ILE A O 1
ATOM 1084 N N . ALA A 1 141 ? -13.323 2.603 8.792 1.00 94.88 141 ALA A N 1
ATOM 1085 C CA . ALA A 1 141 ? -14.489 2.592 9.664 1.00 94.88 141 ALA A CA 1
ATOM 1086 C C . ALA A 1 141 ? -14.762 1.195 10.246 1.00 94.88 141 ALA A C 1
ATOM 1088 O O . ALA A 1 141 ? -15.121 1.083 11.416 1.00 94.88 141 ALA A O 1
ATOM 1089 N N . LYS A 1 142 ? -14.563 0.127 9.459 1.00 95.25 142 LYS A N 1
ATOM 1090 C CA . LYS A 1 142 ? -14.667 -1.256 9.952 1.00 95.25 142 LYS A CA 1
ATOM 1091 C C . LYS A 1 142 ? -13.595 -1.565 10.994 1.00 95.25 142 LYS A C 1
ATOM 1093 O O . LYS A 1 142 ? -13.934 -2.117 12.032 1.00 95.25 142 LYS A O 1
ATOM 1098 N N . ILE A 1 143 ? -12.346 -1.166 10.756 1.00 93.44 143 ILE A N 1
ATOM 1099 C CA . ILE A 1 143 ? -11.254 -1.389 11.715 1.00 93.44 143 ILE A CA 1
ATOM 1100 C C . ILE A 1 143 ? -11.485 -0.599 13.000 1.00 93.44 143 ILE A C 1
ATOM 1102 O O . ILE A 1 143 ? -11.386 -1.172 14.078 1.00 93.44 143 ILE A O 1
ATOM 1106 N N . LYS A 1 144 ? -11.884 0.677 12.906 1.00 92.62 144 LYS A N 1
ATOM 1107 C CA . LYS A 1 144 ? -12.268 1.476 14.081 1.00 92.62 144 LYS A CA 1
ATOM 1108 C C . LYS A 1 144 ? -13.344 0.759 14.895 1.00 92.62 144 LYS A C 1
ATOM 1110 O O . LYS A 1 144 ? -13.195 0.623 16.100 1.00 92.62 144 LYS A O 1
ATOM 1115 N N . LYS A 1 145 ? -14.375 0.223 14.228 1.00 92.81 145 LYS A N 1
ATOM 1116 C CA . LYS A 1 145 ? -15.432 -0.561 14.882 1.00 92.81 145 LYS A CA 1
ATOM 1117 C C . LYS A 1 145 ? -14.913 -1.820 15.573 1.00 92.81 145 LYS A C 1
ATOM 1119 O O . LYS A 1 145 ? -15.312 -2.087 16.695 1.00 92.81 145 LYS A O 1
ATOM 1124 N N . GLN A 1 146 ? -14.011 -2.555 14.928 1.00 91.31 146 GLN A N 1
ATOM 1125 C CA . GLN A 1 146 ? -13.365 -3.740 15.504 1.00 91.31 146 GLN A CA 1
ATOM 1126 C C . GLN A 1 146 ? -12.459 -3.419 16.698 1.00 91.31 146 GLN A C 1
ATOM 1128 O O . GLN A 1 146 ? -12.106 -4.324 17.445 1.00 91.31 146 GLN A O 1
ATOM 1133 N N . CYS A 1 147 ? -12.047 -2.163 16.876 1.00 90.88 147 CYS A N 1
ATOM 1134 C CA . CYS A 1 147 ? -11.251 -1.741 18.024 1.00 90.88 147 CYS A CA 1
ATOM 1135 C C . CYS A 1 147 ? -12.099 -1.388 19.254 1.00 90.88 147 CYS A C 1
ATOM 1137 O O . CYS A 1 147 ? -11.513 -1.212 20.320 1.00 90.88 147 CYS A O 1
ATOM 1139 N N . TYR A 1 148 ? -13.430 -1.307 19.153 1.00 91.56 148 TYR A N 1
ATOM 1140 C CA . TYR A 1 148 ? -14.290 -1.049 20.311 1.00 91.56 148 TYR A CA 1
ATOM 1141 C C . TYR A 1 148 ? -14.717 -2.355 21.001 1.00 91.56 148 TYR A C 1
ATOM 1143 O O . TYR A 1 148 ? -15.039 -3.319 20.305 1.00 91.56 148 TYR A O 1
ATOM 1151 N N . PRO A 1 149 ? -14.757 -2.393 22.347 1.00 91.06 149 PRO A N 1
ATOM 1152 C CA . PRO A 1 149 ? -15.320 -3.521 23.084 1.00 91.06 149 PRO A CA 1
ATOM 1153 C C . PRO A 1 149 ? -16.835 -3.635 22.847 1.00 91.06 149 PRO A C 1
ATOM 1155 O O . PRO A 1 149 ? -17.500 -2.664 22.483 1.00 91.06 149 PRO A O 1
ATOM 1158 N N . SER A 1 150 ? -17.393 -4.829 23.054 1.00 87.06 150 SER A N 1
ATOM 1159 C CA . SER A 1 150 ? -18.774 -5.136 22.657 1.00 87.06 150 SER A CA 1
ATOM 1160 C C . SER A 1 150 ? -19.824 -4.593 23.632 1.00 87.06 150 SER A C 1
ATOM 1162 O 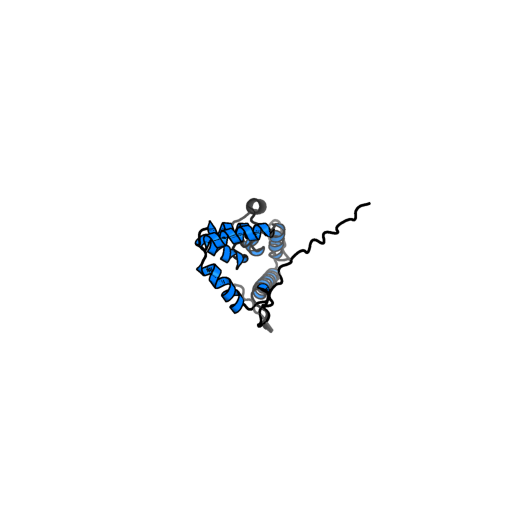O . SER A 1 150 ? -20.911 -4.200 23.210 1.00 87.06 150 SER A O 1
ATOM 1164 N N . LYS A 1 151 ? -19.537 -4.571 24.940 1.00 89.50 151 LYS A N 1
ATOM 1165 C CA . LYS A 1 151 ? -20.521 -4.266 25.995 1.00 89.50 151 LYS A CA 1
ATOM 1166 C C . LYS A 1 151 ? -20.344 -2.863 26.576 1.00 89.50 151 LYS A C 1
ATOM 1168 O O . LYS A 1 151 ? -20.134 -2.706 27.777 1.00 89.50 151 LYS A O 1
ATOM 1173 N N . ILE A 1 152 ? -20.451 -1.840 25.731 1.00 92.56 152 ILE A N 1
ATOM 1174 C CA . ILE A 1 152 ? -20.403 -0.437 26.167 1.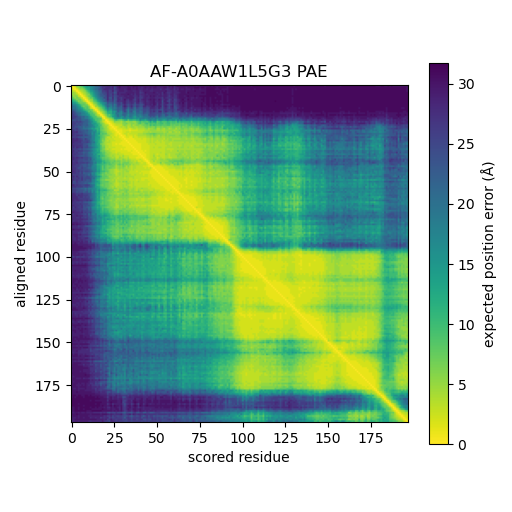00 92.56 152 ILE A CA 1
ATOM 1175 C C . ILE A 1 152 ? -21.813 0.027 26.543 1.00 92.56 152 ILE A C 1
ATOM 1177 O O . ILE A 1 152 ? -22.726 -0.022 25.718 1.00 92.56 152 ILE A O 1
ATOM 1181 N N . LYS A 1 153 ? -21.993 0.503 27.778 1.00 93.50 153 LYS A N 1
ATOM 1182 C CA . LYS A 1 153 ? -23.200 1.216 28.207 1.00 93.50 153 LYS A CA 1
ATOM 1183 C C . LYS A 1 153 ? -22.893 2.707 28.242 1.00 93.50 153 LYS A C 1
ATOM 1185 O O . LYS A 1 153 ? -21.993 3.128 28.962 1.00 93.50 153 LYS A O 1
ATOM 1190 N N . ILE A 1 154 ? -23.628 3.481 27.455 1.00 94.56 154 ILE A N 1
ATOM 1191 C CA . ILE A 1 154 ? -23.493 4.937 27.381 1.00 94.56 154 ILE A CA 1
ATOM 1192 C C . ILE A 1 154 ? -24.784 5.529 27.937 1.00 94.56 154 ILE A C 1
ATOM 1194 O O . ILE A 1 154 ? -25.861 5.245 27.413 1.00 94.56 154 ILE A O 1
ATOM 1198 N N . THR A 1 155 ? -24.676 6.319 28.997 1.00 95.50 155 THR A N 1
ATOM 1199 C CA . THR A 1 155 ? -25.742 7.195 29.491 1.00 95.50 155 THR A CA 1
ATOM 1200 C C . THR A 1 155 ? -25.322 8.650 29.266 1.00 95.50 155 THR A C 1
ATOM 1202 O O . THR A 1 155 ? -24.204 8.923 28.830 1.00 95.50 155 THR A O 1
ATOM 1205 N N . GLU A 1 156 ? -26.216 9.606 29.519 1.00 95.81 156 GLU A N 1
ATOM 1206 C CA . GLU A 1 156 ? -25.907 11.036 29.346 1.00 95.81 156 GLU A CA 1
ATOM 1207 C C . GLU A 1 156 ? -24.774 11.513 30.264 1.00 95.81 156 GLU A C 1
ATOM 1209 O O . GLU A 1 156 ? -24.051 12.449 29.930 1.00 95.81 156 GLU A O 1
ATOM 1214 N N . THR A 1 157 ? -24.619 10.865 31.418 1.00 95.75 157 THR A N 1
ATOM 1215 C CA . THR A 1 157 ? -23.697 11.276 32.479 1.00 95.75 157 THR A CA 1
ATOM 1216 C C . THR A 1 157 ? -22.456 10.400 32.580 1.00 95.75 157 THR A C 1
ATOM 1218 O O . THR A 1 157 ? -21.438 10.860 33.094 1.00 95.75 157 THR A O 1
ATOM 1221 N N . GLU A 1 158 ? -22.501 9.154 32.108 1.00 95.44 158 GLU A N 1
ATOM 1222 C CA . GLU A 1 158 ? -21.401 8.209 32.280 1.00 95.44 158 GLU A CA 1
ATOM 1223 C C . GLU A 1 158 ? -21.279 7.197 31.135 1.00 95.44 158 GLU A C 1
ATOM 1225 O O . GLU A 1 158 ? -22.217 6.890 30.397 1.00 95.44 158 GLU A O 1
ATOM 1230 N N . VAL A 1 159 ? -20.077 6.636 31.013 1.00 94.00 159 VAL A N 1
ATOM 1231 C CA . VAL A 1 159 ? -19.784 5.510 30.129 1.00 94.00 159 VAL A CA 1
ATOM 1232 C C . VAL A 1 159 ? -19.265 4.372 30.991 1.00 94.00 159 VAL A C 1
ATOM 1234 O O . VAL A 1 159 ? -18.217 4.489 31.621 1.00 94.00 159 VAL A O 1
ATOM 1237 N N . GLN A 1 160 ? -19.997 3.262 31.011 1.00 94.19 160 GLN A N 1
ATOM 1238 C CA . GLN A 1 160 ? -19.641 2.074 31.777 1.00 94.19 160 GLN A CA 1
ATOM 1239 C C . GLN A 1 160 ? -19.268 0.932 30.838 1.00 94.19 160 GLN A C 1
ATOM 1241 O O . GLN A 1 160 ? -20.006 0.587 29.911 1.00 94.19 160 GLN A O 1
ATOM 1246 N N . ILE A 1 161 ? -18.123 0.310 31.111 1.00 94.06 161 ILE A N 1
ATOM 1247 C CA . ILE A 1 161 ? -17.632 -0.853 30.375 1.00 94.06 161 ILE A CA 1
ATOM 1248 C C . ILE A 1 161 ? -17.191 -1.903 31.404 1.00 94.06 161 ILE A C 1
ATOM 1250 O O . ILE A 1 161 ? -16.396 -1.581 32.290 1.00 94.06 161 ILE A O 1
ATOM 1254 N N . PRO A 1 162 ? -17.680 -3.155 31.326 1.00 94.00 162 PRO A N 1
ATOM 1255 C CA . PRO A 1 162 ? -17.233 -4.213 32.220 1.00 94.00 162 PRO A CA 1
ATOM 1256 C C . PRO A 1 162 ? -15.732 -4.466 32.060 1.00 94.00 162 PRO A C 1
ATOM 1258 O O . PRO A 1 162 ? -15.257 -4.697 30.948 1.00 94.00 162 PRO A O 1
ATOM 1261 N N . VAL A 1 163 ? -14.997 -4.506 33.175 1.00 92.25 163 VAL A N 1
ATOM 1262 C CA . VAL A 1 163 ? -13.540 -4.742 33.173 1.00 92.25 163 VAL A CA 1
ATOM 1263 C C . VAL A 1 163 ? -13.182 -6.039 32.444 1.00 92.25 163 VAL A C 1
ATOM 1265 O O . VAL A 1 163 ? -12.243 -6.062 31.655 1.00 92.25 163 VAL A O 1
ATOM 1268 N N . GLN A 1 164 ? -13.974 -7.100 32.629 1.00 91.56 164 GLN A N 1
ATOM 1269 C CA . GLN A 1 164 ? -13.762 -8.372 31.935 1.00 91.56 164 GLN A CA 1
ATOM 1270 C C . GLN A 1 164 ? -13.829 -8.233 30.406 1.00 91.56 164 GLN A C 1
ATOM 1272 O O . GLN A 1 164 ? -13.068 -8.890 29.704 1.00 91.56 164 GLN A O 1
ATOM 1277 N N . ASP A 1 165 ? -14.718 -7.383 29.886 1.00 90.88 165 ASP A N 1
ATOM 1278 C CA . ASP A 1 165 ? -14.878 -7.178 28.441 1.00 90.88 165 ASP A CA 1
ATOM 1279 C C . ASP A 1 165 ? -13.676 -6.418 27.869 1.00 90.88 165 ASP A C 1
ATOM 1281 O O . ASP A 1 165 ? -13.171 -6.766 26.806 1.00 90.88 165 ASP A O 1
ATOM 1285 N N . ILE A 1 166 ? -13.156 -5.440 28.622 1.00 92.62 166 ILE A N 1
ATOM 1286 C CA . ILE A 1 166 ? -11.917 -4.731 28.276 1.00 92.62 166 ILE A CA 1
ATOM 1287 C C . ILE A 1 166 ? -10.745 -5.711 28.228 1.00 92.62 166 ILE A C 1
ATOM 1289 O O . ILE A 1 166 ? -10.006 -5.712 27.249 1.00 92.62 166 ILE A O 1
ATOM 1293 N N . LEU A 1 167 ? -10.582 -6.546 29.259 1.00 91.94 167 LEU A N 1
ATOM 1294 C CA . LEU A 1 167 ? -9.487 -7.517 29.332 1.00 91.94 167 LEU A CA 1
ATOM 1295 C C . LEU A 1 167 ? -9.562 -8.553 28.207 1.00 91.94 167 LEU A C 1
ATOM 1297 O O . LEU A 1 167 ? -8.555 -8.842 27.569 1.00 91.94 167 LEU A O 1
ATOM 1301 N N . ASN A 1 168 ? -10.748 -9.090 27.927 1.00 91.12 168 ASN A N 1
ATOM 1302 C CA . ASN A 1 168 ? -10.924 -10.038 26.829 1.00 91.12 168 ASN A CA 1
ATOM 1303 C C . ASN A 1 168 ? -10.575 -9.383 25.486 1.00 91.12 168 ASN A C 1
ATOM 1305 O O . ASN A 1 168 ? -9.794 -9.934 24.713 1.00 91.12 168 ASN A O 1
ATOM 1309 N N . HIS A 1 169 ? -11.080 -8.171 25.245 1.00 92.56 169 HIS A N 1
ATOM 1310 C CA . HIS A 1 169 ? -10.828 -7.431 24.011 1.00 92.56 169 HIS A CA 1
ATOM 1311 C C . HIS A 1 169 ? -9.347 -7.076 23.823 1.00 92.56 169 HIS A C 1
ATOM 1313 O O . HIS A 1 169 ? -8.808 -7.201 22.722 1.00 92.56 169 HIS A O 1
ATOM 1319 N N . THR A 1 170 ? -8.643 -6.667 24.884 1.00 91.75 170 THR A N 1
ATOM 1320 C CA . THR A 1 170 ? -7.198 -6.397 24.804 1.00 91.75 170 THR A CA 1
ATOM 1321 C C . THR A 1 170 ? -6.403 -7.669 24.528 1.00 91.75 170 THR A C 1
ATOM 1323 O O . THR A 1 170 ? -5.509 -7.638 23.679 1.00 91.75 170 THR A O 1
ATOM 1326 N N . ILE A 1 171 ? -6.745 -8.791 25.170 1.00 91.38 171 ILE A N 1
ATOM 1327 C CA . ILE A 1 171 ? -6.111 -10.092 24.921 1.00 91.38 171 ILE A CA 1
ATOM 1328 C C . ILE A 1 171 ? -6.325 -10.528 23.467 1.00 91.38 171 ILE A C 1
ATOM 1330 O O . ILE A 1 171 ? -5.357 -10.895 22.803 1.00 91.38 171 ILE A O 1
ATOM 1334 N N . GLU A 1 172 ? -7.548 -10.436 22.939 1.00 90.12 172 GLU A N 1
ATOM 1335 C CA . GLU A 1 172 ? -7.860 -10.776 21.544 1.00 90.12 172 GLU A CA 1
ATOM 1336 C C . GLU A 1 172 ? -7.041 -9.939 20.553 1.00 90.12 172 GLU A C 1
ATOM 1338 O O . GLU A 1 172 ? -6.443 -10.469 19.612 1.00 90.12 172 GLU A O 1
ATOM 1343 N N . ARG A 1 173 ? -6.948 -8.625 20.784 1.00 89.75 173 ARG A N 1
ATOM 1344 C CA . ARG A 1 173 ? -6.171 -7.709 19.936 1.00 89.75 173 ARG A CA 1
ATOM 1345 C C . ARG A 1 173 ? -4.672 -7.998 19.997 1.00 89.75 173 ARG A C 1
ATOM 1347 O O . ARG A 1 173 ? -4.012 -7.992 18.958 1.00 89.75 173 ARG A O 1
ATOM 1354 N N . LEU A 1 174 ? -4.131 -8.269 21.184 1.00 89.12 174 LEU A N 1
ATOM 1355 C CA . LEU A 1 174 ? -2.727 -8.650 21.351 1.00 89.12 174 LEU A CA 1
ATOM 1356 C C . LEU A 1 174 ? -2.432 -9.984 20.662 1.00 89.12 174 LEU A C 1
ATOM 1358 O O . LEU A 1 174 ? -1.455 -10.082 19.920 1.00 89.12 174 LEU A O 1
ATOM 1362 N N . ALA A 1 175 ? -3.302 -10.979 20.845 1.00 87.69 175 ALA A N 1
ATOM 1363 C CA . ALA A 1 175 ? -3.186 -12.276 20.194 1.00 87.69 175 ALA A CA 1
ATOM 1364 C C . ALA A 1 175 ? -3.188 -12.134 18.668 1.00 87.69 175 ALA A C 1
ATOM 1366 O O . ALA A 1 175 ? -2.325 -12.710 18.011 1.00 87.69 175 ALA A O 1
ATOM 1367 N N . TYR A 1 176 ? -4.077 -11.312 18.103 1.00 86.06 176 TYR A N 1
ATOM 1368 C CA . TYR A 1 176 ? -4.125 -11.039 16.665 1.00 86.06 176 TYR A CA 1
ATOM 1369 C C . TYR A 1 176 ? -2.814 -10.433 16.132 1.00 86.06 176 TYR A C 1
ATOM 1371 O O . TYR A 1 176 ? -2.264 -10.912 15.138 1.00 86.06 176 TYR A O 1
ATOM 1379 N N . VAL A 1 177 ? -2.265 -9.419 16.810 1.00 84.00 177 VAL A N 1
ATOM 1380 C CA . VAL A 1 177 ? -1.002 -8.772 16.402 1.00 84.00 177 VAL A CA 1
ATOM 1381 C C . VAL A 1 177 ? 0.180 -9.739 16.491 1.00 84.00 177 VAL A C 1
ATOM 1383 O O . VAL A 1 177 ? 1.040 -9.750 15.606 1.00 84.00 177 VAL A O 1
ATOM 1386 N N . LEU A 1 178 ? 0.235 -10.552 17.547 1.00 83.62 178 LEU A N 1
ATOM 1387 C CA . LEU A 1 178 ? 1.308 -11.522 17.752 1.00 83.62 178 LEU A CA 1
ATOM 1388 C C . LEU A 1 178 ? 1.209 -12.697 16.771 1.00 83.62 178 LEU A C 1
ATOM 1390 O O . LEU A 1 178 ? 2.221 -13.063 16.181 1.00 83.62 178 LEU A O 1
ATOM 1394 N N . CYS A 1 179 ? 0.008 -13.226 16.517 1.00 75.19 179 CYS A N 1
ATOM 1395 C CA . CYS A 1 179 ? -0.224 -14.295 15.540 1.00 75.19 179 CYS A CA 1
ATOM 1396 C C . CYS A 1 179 ? 0.115 -13.856 14.111 1.00 75.19 179 CYS A C 1
ATOM 1398 O O . CYS A 1 179 ? 0.707 -14.623 13.364 1.00 75.19 179 CYS A O 1
ATOM 1400 N N . ASN A 1 180 ? -0.188 -12.609 13.735 1.00 68.44 180 ASN A N 1
ATOM 1401 C CA . ASN A 1 180 ? 0.187 -12.083 12.419 1.00 68.44 180 ASN A CA 1
ATOM 1402 C C . ASN A 1 180 ? 1.702 -11.862 12.260 1.00 68.44 180 ASN A C 1
ATOM 1404 O O . ASN A 1 180 ? 2.195 -11.805 11.134 1.00 68.44 180 ASN A O 1
ATOM 1408 N N . LYS A 1 181 ? 2.451 -11.726 13.363 1.00 60.84 181 LYS A N 1
ATOM 1409 C CA . LYS A 1 181 ? 3.919 -11.601 13.351 1.00 60.84 181 LYS A CA 1
ATOM 1410 C C . LYS A 1 181 ? 4.643 -12.938 13.510 1.00 60.84 181 LYS A C 1
ATOM 1412 O O . LYS A 1 181 ? 5.772 -13.061 13.038 1.00 60.84 181 LYS A O 1
ATOM 1417 N N . MET A 1 182 ? 4.031 -13.926 14.160 1.00 50.84 182 MET A N 1
ATOM 1418 C CA . MET A 1 182 ? 4.609 -15.254 14.338 1.00 50.84 182 MET A CA 1
ATOM 1419 C C . MET A 1 182 ? 4.151 -16.195 13.223 1.00 50.84 182 MET A C 1
ATOM 1421 O O . MET A 1 182 ? 3.006 -16.633 13.188 1.00 50.84 182 MET A O 1
ATOM 1425 N N . TYR A 1 183 ? 5.081 -16.585 12.348 1.00 49.34 183 TYR A N 1
ATOM 1426 C CA . TYR A 1 183 ? 4.946 -17.840 11.609 1.00 49.34 183 TYR A CA 1
ATOM 1427 C C . TYR A 1 183 ? 4.770 -18.949 12.652 1.00 49.34 183 TYR A C 1
ATOM 1429 O O . TYR A 1 183 ? 5.685 -19.200 13.434 1.00 49.34 183 TYR A O 1
ATOM 1437 N N . PHE A 1 184 ? 3.573 -19.536 12.724 1.00 43.94 184 PHE A N 1
ATOM 1438 C CA . PHE A 1 184 ? 3.214 -20.556 13.708 1.00 43.94 184 PHE A CA 1
ATOM 1439 C C . PHE A 1 184 ? 4.135 -21.776 13.573 1.00 43.94 184 PHE A C 1
ATOM 1441 O O . PHE A 1 184 ? 3.869 -22.710 12.822 1.00 43.94 184 PHE A O 1
ATOM 1448 N N . SER A 1 185 ? 5.220 -21.780 14.336 1.00 44.56 185 SER A N 1
ATOM 1449 C CA . SER A 1 185 ? 5.925 -22.987 14.732 1.00 44.56 185 SER A CA 1
ATOM 1450 C C . SER A 1 185 ? 5.668 -23.178 16.224 1.00 44.56 185 SER A C 1
ATOM 1452 O O . SER A 1 185 ? 6.360 -22.602 17.056 1.00 44.56 185 SER A O 1
ATOM 1454 N N . TYR A 1 186 ? 4.634 -23.969 16.519 1.00 53.84 186 TYR A N 1
ATOM 1455 C CA . TYR A 1 186 ? 4.403 -24.678 17.782 1.00 53.84 186 TYR A CA 1
ATOM 1456 C C . TYR A 1 186 ? 4.343 -23.811 19.052 1.00 53.84 186 TYR A C 1
ATOM 1458 O O . TYR A 1 186 ? 5.341 -23.612 19.736 1.00 53.84 186 TYR A O 1
ATOM 1466 N N . ILE A 1 187 ? 3.139 -23.376 19.432 1.00 57.41 187 ILE A N 1
ATOM 1467 C CA . ILE A 1 187 ? 2.880 -22.878 20.789 1.00 57.41 187 ILE A CA 1
ATOM 1468 C C . ILE A 1 187 ? 1.839 -23.792 21.435 1.00 57.41 187 ILE A C 1
ATOM 1470 O O . ILE A 1 187 ? 0.635 -23.616 21.279 1.00 57.41 187 ILE A O 1
ATOM 1474 N N . THR A 1 188 ? 2.329 -24.814 22.133 1.00 58.72 188 THR A N 1
ATOM 1475 C CA . THR A 1 188 ? 1.565 -25.622 23.088 1.00 58.72 188 THR A CA 1
ATOM 1476 C C . THR A 1 188 ? 1.728 -24.991 24.467 1.00 58.72 188 THR A C 1
ATOM 1478 O O . THR A 1 188 ? 2.583 -25.415 25.242 1.00 58.72 188 THR A O 1
ATOM 1481 N N . THR A 1 189 ? 0.957 -23.949 24.771 1.00 60.97 189 THR A N 1
ATOM 1482 C CA . THR A 1 189 ? 0.997 -23.332 26.105 1.00 60.97 189 THR A CA 1
ATOM 1483 C C . THR A 1 189 ? -0.328 -23.560 26.809 1.00 60.97 189 THR A C 1
ATOM 1485 O O . THR A 1 189 ? -1.381 -23.183 26.305 1.00 60.97 189 THR A O 1
ATOM 1488 N N . THR A 1 190 ? -0.271 -24.202 27.974 1.00 63.09 190 THR A N 1
ATOM 1489 C CA . THR A 1 190 ? -1.438 -24.587 28.775 1.00 63.09 190 THR A CA 1
ATOM 1490 C C . THR A 1 190 ? -2.030 -23.427 29.576 1.00 63.09 190 THR A C 1
ATOM 1492 O O . THR A 1 190 ? -3.221 -23.481 29.863 1.00 63.09 190 THR A O 1
ATOM 1495 N N . GLN A 1 191 ? -1.262 -22.372 29.894 1.00 61.81 191 GLN A N 1
ATOM 1496 C CA . GLN A 1 191 ? -1.763 -21.125 30.498 1.00 61.81 191 GLN A CA 1
ATOM 1497 C C . GLN A 1 191 ? -0.936 -19.893 30.088 1.00 61.81 191 GLN A C 1
ATOM 1499 O O . GLN A 1 191 ? 0.285 -19.966 29.974 1.00 61.81 191 GLN A O 1
ATOM 1504 N N . VAL A 1 192 ? -1.610 -18.753 29.893 1.00 70.00 192 VAL A N 1
ATOM 1505 C CA . VAL A 1 192 ? -1.006 -17.439 29.612 1.00 70.00 192 VAL A CA 1
ATOM 1506 C C . VAL A 1 192 ? -1.472 -16.453 30.681 1.00 70.00 192 VAL A C 1
ATOM 1508 O O . VAL A 1 192 ? -2.672 -16.244 30.845 1.00 70.00 192 VAL A O 1
ATOM 1511 N N . THR A 1 193 ? -0.531 -15.841 31.397 1.00 77.44 193 THR A N 1
ATOM 1512 C CA . THR A 1 193 ? -0.820 -14.857 32.450 1.00 77.44 193 THR A CA 1
ATOM 1513 C C . THR A 1 193 ? -0.678 -13.441 31.891 1.00 77.44 193 THR A C 1
ATOM 1515 O O . THR A 1 193 ? 0.392 -13.071 31.411 1.00 77.44 193 THR A O 1
ATOM 1518 N N . TYR A 1 194 ? -1.743 -12.636 31.952 1.00 75.75 194 TYR A N 1
ATOM 1519 C CA . TYR A 1 194 ? -1.724 -11.223 31.559 1.00 75.75 194 TYR A CA 1
ATOM 1520 C C . TYR A 1 194 ? -1.560 -10.339 32.799 1.00 75.75 194 TYR A C 1
ATOM 1522 O O . TYR A 1 194 ? -2.395 -10.371 33.700 1.00 75.75 194 TYR A O 1
ATOM 1530 N N . LEU A 1 195 ? -0.476 -9.561 32.851 1.00 80.75 195 LEU A N 1
ATOM 1531 C CA . LEU A 1 195 ? -0.202 -8.608 33.928 1.00 80.75 195 LEU A CA 1
ATOM 1532 C C . LEU A 1 195 ? -0.572 -7.196 33.453 1.00 80.75 195 LEU A C 1
ATOM 1534 O O . LEU A 1 195 ? 0.134 -6.618 32.626 1.00 80.75 195 LEU A O 1
ATOM 1538 N N . SER A 1 196 ? -1.670 -6.641 33.969 1.00 77.25 196 SER A N 1
ATOM 1539 C CA . SER A 1 196 ? -2.032 -5.228 33.796 1.00 77.25 196 SER A CA 1
ATOM 1540 C C . SER A 1 196 ? -1.503 -4.384 34.958 1.00 77.25 196 SER A C 1
ATOM 1542 O O . SER A 1 196 ? -1.473 -4.862 36.092 1.00 77.25 196 SER A O 1
ATOM 1544 N N . LYS A 1 197 ? -1.088 -3.146 34.670 1.00 72.81 197 LYS A N 1
ATOM 1545 C CA . LYS A 1 197 ? -0.716 -2.143 35.680 1.00 72.81 197 LYS A CA 1
ATOM 1546 C C . LYS A 1 197 ? -1.935 -1.428 36.240 1.00 72.81 197 LYS A C 1
ATOM 1548 O O . LYS A 1 197 ? -2.919 -1.303 35.478 1.00 72.81 197 LYS A O 1
#

Nearest PDB structures (foldseek):
  6cg0-assembly1_C  TM=4.186E-01  e=1.188E-02  Mus musculus
  6cik-assembly1_A  TM=4.322E-01  e=3.257E-02  Mus musculus
  6cim-assembly1_A  TM=4.183E-01  e=2.377E-02  Mus musculus
  4wwx-assembly1_B  TM=4.480E-01  e=3.257E-02  Mus musculus
  6oep-assembly1_C  TM=4.244E-01  e=3.058E-02  Mus musculus

Radius of gyration: 36.29 Å; Cα contacts (8 Å, |Δi|>4): 92; chains: 1; bounding box: 61×47×128 Å

Solvent-accessible surface area (backbone atoms only — not comparable to full-atom values): 12456 Å² total; per-residue (Å²): 141,81,85,86,81,83,80,80,82,75,79,80,72,80,79,77,76,80,73,90,69,83,86,82,69,54,74,87,78,42,55,70,72,55,46,51,61,67,46,46,65,56,64,75,74,46,59,71,68,59,54,53,53,51,47,27,52,51,30,44,75,71,68,40,50,68,62,18,50,50,55,54,47,63,71,77,47,53,72,71,57,52,53,48,54,50,50,39,68,78,37,59,80,79,75,55,81,79,49,47,49,55,65,56,48,45,49,53,33,58,79,65,70,49,48,73,65,57,49,52,49,53,38,51,58,36,43,76,72,75,38,78,39,61,63,62,65,72,56,34,54,48,52,58,55,72,71,52,64,90,68,69,45,77,58,100,88,49,77,49,62,55,67,69,52,52,53,51,47,51,51,54,52,51,48,51,57,50,54,77,70,44,81,88,75,81,86,91,70,95,77,85,87,84,87,81,134

=== Feature glossary ===
Legend for the data blocks above and below:

— What the protein is —

The amino-acid sequence is the protein's primary structure: the linear order of residues from the N-terminus to the C-terminus, written in one-letter code. Everything else here — the 3D coordinates, the secondary structure, the domain annotations — is ultimately a consequence of this string.

Functional annotations link the protein to curated databases. InterPro entries identify conserved domains and families by matching the sequence against member-database signatures (Pfam, PROSITE, CDD, …). Gene Ontology (GO) terms describe molecular function, biological process, and cellular component in a controlled vocabulary. CATH places the structure in a h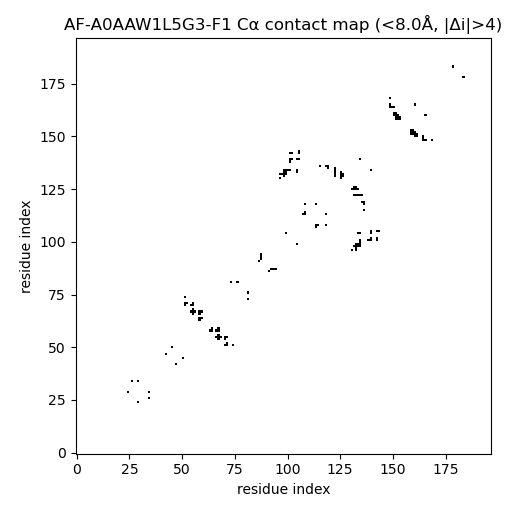ierarchical fold classification (Class/Architecture/Topology/Homologous-superfamily). The organism is the source species.

— Where its atoms are —

Atomic coordinates in PDBx/mmCIF format — the same representation the Protein Data Bank distributes. Each line of the _atom_site loop places one backbone atom in Cartesian space (units: ångströms, origin: arbitrary).

The six renders are orthographic views along the three Cartesian axes in both directions. Representation (cartoon, sticks, or surface) and color scheme (sequence-rainbow or by-chain) vary across proteins so the training set covers all the common visualization conventions.

— Local backbone conformation —

Eight-state secondary structure (DSSP): H is the canonical α-helix, G the tighter 3₁₀-helix, I the wider π-helix; E/B are β-structure, T and S are turns and bends, and '-' is everything else. DSSP derives these from the pattern of main-chain N–H···O=C hydrogen bonds, not from the sequence.

Three-state secondary structure (P-SEA) collapses the eight DSSP classes into helix (a), strand (b), and coil (c). P-SEA assigns these from Cα geometry alone — distances and angles — without requiring backbone oxygens, so it works on any Cα trace.

φ (phi) and ψ (psi) are the two rotatable backbone dihedrals per residue: φ is the C(i-1)–N–Cα–C torsion, ψ is the N–Cα–C–N(i+1) torsion, both in degrees on (−180°, 180°]. α-helical residues cluster near (−60°, −45°); β-strand residues near (−120°, +130°). A Ramachandran plot is simply a scatter of (φ, ψ) for every residue.

— Global shape and packing —

The geometric summary reports three shape descriptors. Rg (radius of gyration) measures how spread out the Cα atoms are about their centre of mass; compact globular proteins have small Rg, elongated or unfolded ones large. Cα contacts (<8 Å, |i−j|>4) count long-range residue pairs in spatial proximity — high for tightly packed folds, near zero for rods or random coil. The bounding-box extents give the protein's footprint along x, y, z in Å.

SASA measures how much of the protein is reachable by solvent. It is computed by rolling a water-sized probe over the atomic surface and summing the exposed area (Å²). Per-residue SASA distinguishes core (buried, low SASA) from surface (exposed, high SASA) residues; total SASA is a whole-molecule size measure.

Plot images: a contact map (which residues are close in 3D, as an N×N binary image), a Ramachandran scatter (backbone torsion angles, revealing secondary-structure composition at a glance), and — for AlphaFold structures — a PAE heatmap (pairwise prediction confidence).

— Structural neighborhood —

A 3Di character summarizes, for each residue, the relative orientation of the Cα frame of its nearest spatial neighbor. Because it encodes fold topology rather than chemistry, 3Di alignments detect remote structural similarity that sequence alignment misses.

The Foldseek neighbor list gives the closest experimentally determined structures in the PDB, ranked by structural alignment. TM-score near 1 means near-identical fold; near 0.3 means only rough topology match. This is how one finds what a novel AlphaFold prediction most resembles in the solved-structure universe.

— Confidence and disorder —

For AlphaFold models, the B-factor field carries pLDDT — the model's own estimate of local accuracy on a 0–100 scale. Regions with pLDDT<50 should be treated as essentially unmodeled; they often correspond to intrinsically disordered segments.

Crystallographic B-factors measure how much each atom's electron density is smeared out, in Å². They rise in mobile loops and surface residues and fall in the buried interior. In AlphaFold models this column is repurposed to hold pLDDT instead.

Predicted Aligned Error (PAE) is an AlphaFold confidence matrix: entry (i, j) is the expected error in the position of residue j, in ångströms, when the prediction is superimposed on the true structure at residue i. Low PAE within a block of residues means that block is internally rigid and well-predicted; high PAE between two blocks means their relative placement is uncertain even if each block individually is confident.